Protein AF-K0S7L5-F1 (afdb_monomer_lite)

Secondary structure (DSSP, 8-state):
-HHHHHHTTEE-S---GGGEEEEEGGG-TTSPP-TT------EEEEE--GGG-EEHHHHHT-HHHHHHHHHTT-----SSSS---S-HHHHHHHHHHHHHHHHHHHHHHHHHHHHHHS---SSTTSPPPP-SHHHHHIIIIIISTT-HHHHHHHHHT-GGGHHHHHHHTHHHHHHHHHHHHHHTHHHHHHHHHHHT-------TTGGGGSHHHH---

InterPro domains:
  IPR000719 Protein kinase domain [PS50011] (1-213)

pLDDT: mean 87.13, std 12.97, range [43.38, 97.69]

Sequence (217 aa):
AVASAHEAGIVHRSLGRNSFILSSVGQDKREATSPYAVVIPRLRVILSDWGFSATLQEAVQEKELGVRSKLFGIPAVDSYENQRSNDDRIDVAAGQFAMAEDLNALGFVYLGLLFATLANPATLSAPMPPTDDDSWQRLFSDIFNKDMGAFRDYCTNEDVWDEVVDLLDREEGAGWNLLGELLLARERLGEAFTEDEEMQFGSAKDLLEHPFFKVKI

Structure (mmCIF, N/CA/C/O backbone):
data_AF-K0S7L5-F1
#
_entry.id   AF-K0S7L5-F1
#
loop_
_atom_site.group_PDB
_atom_site.id
_atom_site.type_symbol
_atom_site.label_atom_id
_atom_site.label_alt_id
_atom_site.label_comp_id
_atom_site.label_asym_id
_atom_site.label_entity_id
_atom_site.label_seq_id
_atom_site.pdbx_PDB_ins_code
_atom_site.Cartn_x
_atom_site.Cartn_y
_atom_site.Cartn_z
_atom_site.occupancy
_atom_site.B_iso_or_equiv
_atom_site.auth_seq_id
_atom_site.auth_comp_id
_atom_site.auth_asym_id
_atom_site.auth_atom_id
_atom_site.pdbx_PDB_model_num
ATOM 1 N N . ALA A 1 1 ? 6.272 -6.210 9.115 1.00 91.56 1 ALA A N 1
ATOM 2 C CA . ALA A 1 1 ? 6.341 -5.034 10.011 1.00 91.56 1 ALA A CA 1
ATOM 3 C C . ALA A 1 1 ? 4.960 -4.419 10.193 1.00 91.56 1 ALA A C 1
ATOM 5 O O . ALA A 1 1 ? 4.462 -4.490 11.304 1.00 91.56 1 ALA A O 1
ATOM 6 N N . VAL A 1 2 ? 4.320 -3.923 9.122 1.00 96.12 2 VAL A N 1
ATOM 7 C CA . VAL A 1 2 ? 2.925 -3.430 9.163 1.00 96.12 2 VAL A CA 1
ATOM 8 C C . VAL A 1 2 ? 1.974 -4.481 9.749 1.00 96.12 2 VAL A C 1
ATOM 10 O O . VAL A 1 2 ? 1.302 -4.194 10.728 1.00 96.12 2 VAL A O 1
ATOM 13 N N . ALA A 1 3 ? 2.038 -5.732 9.269 1.00 95.75 3 ALA A N 1
ATOM 14 C CA . ALA A 1 3 ? 1.262 -6.848 9.826 1.00 95.75 3 ALA A CA 1
ATOM 15 C C . ALA A 1 3 ? 1.397 -6.994 11.349 1.00 95.75 3 ALA A C 1
ATOM 17 O O . ALA A 1 3 ? 0.402 -7.033 12.056 1.00 95.75 3 ALA A O 1
ATOM 18 N N . SER A 1 4 ? 2.628 -6.995 11.864 1.00 96.31 4 SER A N 1
ATOM 19 C CA . SER A 1 4 ? 2.881 -7.116 13.303 1.00 96.31 4 SER A CA 1
ATOM 20 C C . SER A 1 4 ? 2.351 -5.924 14.106 1.00 96.31 4 SER A C 1
ATOM 22 O O . SER A 1 4 ? 1.970 -6.097 15.258 1.00 96.31 4 SER A O 1
ATOM 24 N N . ALA A 1 5 ? 2.335 -4.720 13.526 1.00 96.75 5 ALA A N 1
ATOM 25 C CA . ALA A 1 5 ? 1.747 -3.548 14.168 1.00 96.75 5 ALA A CA 1
ATOM 26 C C . ALA A 1 5 ? 0.218 -3.649 14.205 1.00 96.75 5 ALA A C 1
ATOM 28 O O . ALA A 1 5 ? -0.371 -3.490 15.272 1.00 96.75 5 ALA A O 1
ATOM 29 N N . HIS A 1 6 ? -0.407 -4.016 13.082 1.00 96.62 6 HIS A N 1
ATOM 30 C CA . HIS A 1 6 ? -1.853 -4.238 12.997 1.00 96.62 6 HIS A CA 1
ATOM 31 C C . HIS A 1 6 ? -2.318 -5.335 13.965 1.00 96.62 6 HIS A C 1
ATOM 33 O O . HIS A 1 6 ? -3.281 -5.126 14.697 1.00 96.62 6 HIS A O 1
ATOM 39 N N . GLU A 1 7 ? -1.592 -6.457 14.060 1.00 95.38 7 GLU A N 1
ATOM 40 C CA . GLU A 1 7 ? -1.848 -7.528 15.042 1.00 95.38 7 GLU A CA 1
ATOM 41 C C . GLU A 1 7 ? -1.728 -7.051 16.496 1.00 95.38 7 GLU A C 1
ATOM 43 O O . GLU A 1 7 ? -2.451 -7.528 17.370 1.00 95.38 7 GLU A O 1
ATOM 48 N N . ALA A 1 8 ? -0.829 -6.103 16.766 1.00 96.19 8 ALA A N 1
ATOM 49 C CA . ALA A 1 8 ? -0.680 -5.477 18.077 1.00 96.19 8 ALA A CA 1
ATOM 50 C C . ALA A 1 8 ? -1.734 -4.386 18.351 1.00 96.19 8 ALA A C 1
ATOM 52 O O . ALA A 1 8 ? -1.686 -3.744 19.400 1.00 96.19 8 ALA A O 1
ATOM 53 N N . GLY A 1 9 ? -2.674 -4.158 17.427 1.00 95.88 9 GLY A N 1
ATOM 54 C CA . GLY A 1 9 ? -3.695 -3.121 17.544 1.00 95.88 9 GLY A CA 1
ATOM 55 C C . GLY A 1 9 ? -3.152 -1.707 17.339 1.00 95.88 9 GLY A C 1
ATOM 56 O O . GLY A 1 9 ? -3.687 -0.766 17.926 1.00 95.88 9 GLY A O 1
ATOM 57 N N . ILE A 1 10 ? -2.091 -1.554 16.543 1.00 97.25 10 ILE A N 1
ATOM 58 C CA . ILE A 1 10 ? -1.430 -0.279 16.243 1.00 97.25 10 ILE A CA 1
ATOM 59 C C . ILE A 1 10 ? -1.498 -0.016 14.739 1.00 97.25 10 ILE A C 1
ATOM 61 O O . ILE A 1 10 ? -1.144 -0.877 13.938 1.00 97.25 10 ILE A O 1
ATOM 65 N N . VAL A 1 11 ? -1.887 1.200 14.366 1.00 97.19 11 VAL A N 1
ATOM 66 C CA . VAL A 1 11 ? -1.846 1.710 12.988 1.00 97.19 11 VAL A CA 1
ATOM 67 C C . VAL A 1 11 ? -0.774 2.786 12.863 1.00 97.19 11 VAL A C 1
ATOM 69 O O . VAL A 1 11 ? -0.554 3.567 13.791 1.00 97.19 11 VAL A O 1
ATOM 72 N N . HIS A 1 12 ? -0.077 2.820 11.731 1.00 97.56 12 HIS A N 1
ATOM 73 C CA . HIS A 1 12 ? 1.045 3.726 11.505 1.00 97.56 12 HIS A CA 1
ATOM 74 C C . HIS A 1 12 ? 0.589 5.129 11.090 1.00 97.56 12 HIS A C 1
ATOM 76 O O . HIS A 1 12 ? 1.174 6.110 11.546 1.00 97.56 12 HIS A O 1
ATOM 82 N N . ARG A 1 13 ? -0.435 5.229 10.233 1.00 95.31 13 ARG A N 1
ATOM 83 C CA . ARG A 1 13 ? -1.148 6.453 9.812 1.00 95.31 13 ARG A CA 1
ATOM 84 C C . ARG A 1 13 ? -0.344 7.501 9.042 1.00 95.31 13 ARG A C 1
ATOM 86 O O . ARG A 1 13 ? -0.843 8.586 8.757 1.00 95.31 13 ARG A O 1
ATOM 93 N N . SER A 1 14 ? 0.900 7.196 8.704 1.00 95.06 14 SER A N 1
ATOM 94 C CA . SER A 1 14 ? 1.796 8.113 7.993 1.00 95.06 14 SER A CA 1
ATOM 95 C C . SER A 1 14 ? 2.842 7.355 7.181 1.00 95.06 14 SER A C 1
ATOM 97 O O . SER A 1 14 ? 3.994 7.780 7.099 1.00 95.06 14 SER A O 1
ATOM 99 N N . LEU A 1 15 ? 2.462 6.191 6.648 1.00 95.25 15 LEU A N 1
ATOM 100 C CA . LEU A 1 15 ? 3.340 5.406 5.791 1.00 95.25 15 LEU A CA 1
ATOM 101 C C . LEU A 1 15 ? 3.650 6.194 4.521 1.00 95.25 15 LEU A C 1
ATOM 103 O O . LEU A 1 15 ? 2.753 6.625 3.804 1.00 95.25 15 LEU A O 1
ATOM 107 N N . GLY A 1 16 ? 4.936 6.347 4.240 1.00 93.00 16 GLY A N 1
ATOM 108 C CA . GLY A 1 16 ? 5.438 6.906 2.996 1.00 93.00 16 GLY A CA 1
ATOM 109 C C . GLY A 1 16 ? 6.785 6.290 2.641 1.00 93.00 16 GLY A C 1
ATOM 110 O O . GLY A 1 16 ? 7.338 5.478 3.386 1.00 93.00 16 GLY A O 1
ATOM 111 N N . ARG A 1 17 ? 7.356 6.692 1.502 1.00 89.38 17 ARG A N 1
ATOM 112 C CA . ARG A 1 17 ? 8.642 6.145 1.025 1.00 89.38 17 ARG A CA 1
ATOM 113 C C . ARG A 1 17 ? 9.787 6.339 2.028 1.00 89.38 17 ARG A C 1
ATOM 115 O O . ARG A 1 17 ? 10.671 5.493 2.119 1.00 89.38 17 ARG A O 1
ATOM 122 N N . ASN A 1 18 ? 9.735 7.411 2.818 1.00 89.56 18 ASN A N 1
ATOM 123 C CA . ASN A 1 18 ? 10.743 7.728 3.835 1.00 89.56 18 ASN A CA 1
ATOM 124 C C . ASN A 1 18 ? 10.582 6.928 5.139 1.00 89.56 18 ASN A C 1
ATOM 126 O O . ASN A 1 18 ? 11.522 6.880 5.927 1.00 89.56 18 ASN A O 1
ATOM 130 N N . SER A 1 19 ? 9.449 6.243 5.333 1.00 92.81 19 SER A N 1
ATOM 131 C CA . SER A 1 19 ? 9.184 5.418 6.519 1.00 92.81 19 SER A CA 1
ATOM 132 C C . SER A 1 19 ? 9.950 4.090 6.513 1.00 92.81 19 SER A C 1
ATOM 134 O O . SER A 1 19 ? 9.831 3.300 7.446 1.00 92.81 19 SER A O 1
ATOM 136 N N . PHE A 1 20 ? 10.728 3.805 5.464 1.00 91.62 20 PHE A N 1
ATOM 137 C CA . PHE A 1 20 ? 11.483 2.565 5.315 1.00 91.62 20 PHE A CA 1
ATOM 138 C C . PHE A 1 20 ? 12.983 2.846 5.347 1.00 91.62 20 PHE A C 1
ATOM 140 O O . PHE A 1 20 ? 13.572 3.365 4.402 1.00 91.62 20 PHE A O 1
ATOM 147 N N . ILE A 1 21 ? 13.625 2.441 6.439 1.00 89.50 21 ILE A N 1
ATOM 148 C CA . ILE A 1 21 ? 15.071 2.547 6.608 1.00 89.50 21 ILE A CA 1
ATOM 149 C C . ILE A 1 21 ? 15.726 1.269 6.097 1.00 89.50 21 ILE A C 1
ATOM 151 O O . ILE A 1 21 ? 15.442 0.164 6.568 1.00 89.50 21 ILE A O 1
ATOM 155 N N . LEU A 1 22 ? 16.666 1.435 5.174 1.00 87.06 22 LEU A N 1
ATOM 156 C CA . LEU A 1 22 ? 17.554 0.371 4.732 1.00 87.06 22 LEU A CA 1
ATOM 157 C C . LEU A 1 22 ? 18.770 0.313 5.658 1.00 87.06 22 LEU A C 1
ATOM 159 O O . LEU A 1 22 ? 19.567 1.246 5.725 1.00 87.06 22 LEU A O 1
ATOM 163 N N . SER A 1 23 ? 18.917 -0.796 6.373 1.00 82.56 23 SER A N 1
ATOM 164 C CA . SER A 1 23 ? 20.076 -1.079 7.213 1.00 82.56 23 SER A CA 1
ATOM 165 C C . SER A 1 23 ? 20.811 -2.288 6.665 1.00 82.56 23 SER A C 1
ATOM 167 O O . SER A 1 23 ? 20.188 -3.273 6.278 1.00 82.56 23 SER A O 1
ATOM 169 N N . SER A 1 24 ? 22.140 -2.231 6.632 1.00 77.88 24 SER A N 1
ATOM 170 C CA . SER A 1 24 ? 22.959 -3.394 6.312 1.00 77.88 24 SER A CA 1
ATOM 171 C C . SER A 1 24 ? 23.777 -3.838 7.509 1.00 77.88 24 SER A C 1
ATOM 173 O O . SER A 1 24 ? 24.383 -3.018 8.192 1.00 77.88 24 SER A O 1
ATOM 175 N N . VAL A 1 25 ? 23.892 -5.149 7.706 1.00 67.31 25 VAL A N 1
ATOM 176 C CA . VAL A 1 25 ? 24.834 -5.739 8.671 1.00 67.31 25 VAL A CA 1
ATOM 177 C C . VAL A 1 25 ? 26.278 -5.269 8.405 1.00 67.31 25 VAL A C 1
ATOM 179 O O . VAL A 1 25 ? 27.071 -5.109 9.325 1.00 67.31 25 VAL A O 1
ATOM 182 N N . GLY A 1 26 ? 26.619 -4.946 7.150 1.00 65.19 26 GLY A N 1
ATOM 183 C CA . GLY A 1 26 ? 27.914 -4.347 6.802 1.00 65.19 26 GLY A CA 1
ATOM 184 C C . GLY A 1 26 ? 28.117 -2.901 7.283 1.00 65.19 26 GLY A C 1
ATOM 185 O O . GLY A 1 26 ? 29.238 -2.406 7.213 1.00 65.19 26 GLY A O 1
ATOM 186 N N . GLN A 1 27 ? 27.065 -2.222 7.751 1.00 67.12 27 GLN A N 1
ATOM 187 C CA . GLN A 1 27 ? 27.131 -0.879 8.340 1.00 67.12 27 GLN A CA 1
ATOM 188 C C . GLN A 1 27 ? 27.301 -0.912 9.869 1.00 67.12 27 GLN A C 1
ATOM 190 O O . GLN A 1 27 ? 27.627 0.125 10.455 1.00 67.12 27 GLN A O 1
ATOM 195 N N . ASP A 1 28 ? 27.122 -2.065 10.530 1.00 68.00 28 ASP A N 1
ATOM 196 C CA . ASP A 1 28 ? 27.454 -2.200 11.950 1.00 68.00 28 ASP A CA 1
ATOM 197 C C . ASP A 1 28 ? 28.978 -2.279 12.107 1.00 68.00 28 ASP A C 1
ATOM 199 O O . ASP A 1 28 ? 29.613 -3.284 11.793 1.00 68.00 28 ASP A O 1
ATOM 203 N N . LYS A 1 29 ? 29.580 -1.204 12.627 1.00 66.12 29 LYS A N 1
ATOM 204 C CA . LYS A 1 29 ? 31.032 -1.104 12.858 1.00 66.12 29 LYS A CA 1
ATOM 205 C C . LYS A 1 29 ? 31.560 -2.116 13.883 1.00 66.12 29 LYS A C 1
ATOM 207 O O . LYS A 1 29 ? 32.773 -2.224 14.045 1.00 66.12 29 LYS A O 1
ATOM 212 N N . ARG A 1 30 ? 30.674 -2.806 14.610 1.00 66.88 30 ARG A N 1
ATOM 213 C CA . ARG A 1 30 ? 31.023 -3.867 15.565 1.00 66.88 30 ARG A CA 1
ATOM 214 C C . ARG A 1 30 ? 31.111 -5.237 14.901 1.00 66.88 30 ARG A C 1
ATOM 216 O O . ARG A 1 30 ? 31.654 -6.156 15.508 1.00 66.88 30 ARG A O 1
ATOM 223 N N . GLU A 1 31 ? 30.597 -5.385 13.685 1.00 65.25 31 GLU A N 1
ATOM 224 C CA . GLU A 1 31 ? 30.686 -6.633 12.944 1.00 65.25 31 GLU A CA 1
ATOM 225 C C . GLU A 1 31 ? 31.930 -6.679 12.058 1.00 65.25 31 GLU A C 1
ATOM 227 O O . GLU A 1 31 ? 32.243 -5.746 11.317 1.00 65.25 31 GLU A O 1
ATOM 232 N N . ALA A 1 32 ? 32.641 -7.808 12.104 1.00 61.53 32 ALA A N 1
ATOM 233 C CA . ALA A 1 32 ? 33.760 -8.051 11.209 1.00 61.53 32 ALA A CA 1
ATOM 234 C C . ALA A 1 32 ? 33.247 -8.153 9.764 1.00 61.53 32 ALA A C 1
ATOM 236 O O . ALA A 1 32 ? 32.480 -9.050 9.406 1.00 61.53 32 ALA A O 1
ATOM 237 N N . THR A 1 33 ? 33.676 -7.231 8.909 1.00 62.44 33 THR A N 1
ATOM 238 C CA . THR A 1 33 ? 33.421 -7.284 7.470 1.00 62.44 33 THR A CA 1
ATOM 239 C C . THR A 1 33 ? 34.622 -7.936 6.780 1.00 62.44 33 THR A C 1
ATOM 241 O O . THR A 1 33 ? 35.762 -7.521 6.961 1.00 62.44 33 THR A O 1
ATOM 244 N N . SER A 1 34 ? 34.384 -9.013 6.024 1.00 64.12 34 SER A N 1
ATOM 245 C CA . SER A 1 34 ? 35.420 -9.742 5.282 1.00 64.12 34 SER A CA 1
ATOM 246 C C . SER A 1 34 ? 34.997 -9.896 3.820 1.00 64.12 34 SER A C 1
ATOM 248 O O . SER A 1 34 ? 33.839 -10.237 3.579 1.00 64.12 34 SER A O 1
ATOM 250 N N . PRO A 1 35 ? 35.905 -9.714 2.842 1.00 59.12 35 PRO A N 1
ATOM 251 C CA . PRO A 1 35 ? 35.631 -10.015 1.434 1.00 59.12 35 PRO A CA 1
ATOM 252 C C . PRO A 1 35 ? 35.383 -11.513 1.172 1.00 59.12 35 PRO A C 1
ATOM 254 O O . PRO A 1 35 ? 34.911 -11.871 0.101 1.00 59.12 35 PRO A O 1
ATOM 257 N N . TYR A 1 36 ? 35.661 -12.382 2.153 1.00 60.41 36 TYR A N 1
ATOM 258 C CA . TYR A 1 36 ? 35.360 -13.818 2.120 1.00 60.41 36 TYR A CA 1
ATOM 259 C C . TYR A 1 36 ? 34.078 -14.188 2.887 1.00 60.41 36 TYR A C 1
ATOM 261 O O . TYR A 1 36 ? 33.796 -15.369 3.081 1.00 60.41 36 TYR A O 1
ATOM 269 N N . ALA A 1 37 ? 33.324 -13.204 3.391 1.00 57.56 37 ALA A N 1
ATOM 270 C CA . ALA A 1 37 ? 32.079 -13.466 4.103 1.00 57.56 37 ALA A CA 1
ATOM 271 C C . ALA A 1 37 ? 31.009 -13.994 3.130 1.00 57.56 37 ALA A C 1
ATOM 273 O O . ALA A 1 37 ? 30.582 -13.293 2.220 1.00 57.56 37 ALA A O 1
ATOM 274 N N . VAL A 1 38 ? 30.561 -15.229 3.356 1.00 59.75 38 VAL A N 1
ATOM 275 C CA . VAL A 1 38 ? 29.593 -15.972 2.524 1.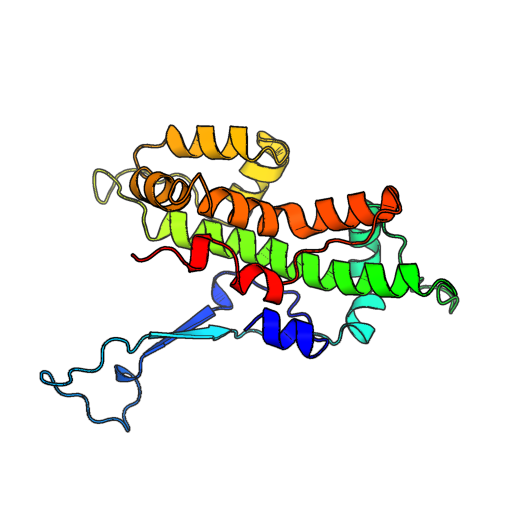00 59.75 38 VAL A CA 1
ATOM 276 C C . VAL A 1 38 ? 28.136 -15.827 2.992 1.00 59.75 38 VAL A C 1
ATOM 278 O O . VAL A 1 38 ? 27.307 -16.681 2.694 1.00 59.75 38 VAL A O 1
ATOM 281 N N . VAL A 1 39 ? 27.795 -14.782 3.757 1.00 56.12 39 VAL A N 1
ATOM 282 C CA . VAL A 1 39 ? 26.414 -14.577 4.239 1.00 56.12 39 VAL A CA 1
ATOM 283 C C . VAL A 1 39 ? 25.654 -13.655 3.281 1.00 56.12 39 VAL A C 1
ATOM 285 O O . VAL A 1 39 ? 26.022 -12.498 3.079 1.00 56.12 39 VAL A O 1
ATOM 288 N N . ILE A 1 40 ? 24.603 -14.223 2.690 1.00 56.59 40 ILE A N 1
ATOM 289 C CA . ILE A 1 40 ? 23.899 -13.811 1.467 1.00 56.59 40 ILE A CA 1
ATOM 290 C C . ILE A 1 40 ? 22.402 -13.634 1.824 1.00 56.59 40 ILE A C 1
ATOM 292 O O . ILE A 1 40 ? 21.590 -14.421 1.341 1.00 56.59 40 ILE A O 1
ATOM 296 N N . PRO A 1 41 ? 22.006 -12.766 2.789 1.00 60.09 41 PRO A N 1
ATOM 297 C CA . PRO A 1 41 ? 21.896 -11.318 2.534 1.00 60.09 41 PRO A CA 1
ATOM 298 C C . PRO A 1 41 ? 22.087 -10.410 3.778 1.00 60.09 41 PRO A C 1
ATOM 300 O O . PRO A 1 41 ? 21.810 -10.787 4.914 1.00 60.09 41 PRO A O 1
ATOM 303 N N . ARG A 1 42 ? 22.523 -9.156 3.580 1.00 68.25 42 ARG A N 1
ATOM 304 C CA . ARG A 1 42 ? 22.761 -8.197 4.684 1.00 68.25 42 ARG A CA 1
ATOM 305 C C . ARG A 1 42 ? 21.718 -7.090 4.812 1.00 68.25 42 ARG A C 1
ATOM 307 O O . ARG A 1 42 ? 21.815 -6.333 5.768 1.00 68.25 42 ARG A O 1
ATOM 314 N N . LEU A 1 43 ? 20.770 -6.974 3.879 1.00 77.38 43 LEU A N 1
ATOM 315 C CA . LEU A 1 43 ? 19.814 -5.867 3.843 1.00 77.38 43 LEU A CA 1
ATOM 316 C C . LEU A 1 43 ? 18.607 -6.149 4.744 1.00 77.38 43 LEU A C 1
ATOM 318 O O . LEU A 1 43 ? 17.875 -7.115 4.543 1.00 77.38 43 LEU A O 1
ATOM 322 N N . ARG A 1 44 ? 18.388 -5.272 5.718 1.00 84.06 44 ARG A N 1
ATOM 323 C CA . ARG A 1 44 ? 17.211 -5.224 6.575 1.00 84.06 44 ARG A CA 1
ATOM 324 C C . ARG A 1 44 ? 16.421 -3.967 6.243 1.00 84.06 44 ARG A C 1
ATOM 326 O O . ARG A 1 44 ? 16.960 -2.866 6.309 1.00 84.06 44 ARG A O 1
ATOM 333 N N . VAL A 1 45 ? 15.138 -4.141 5.954 1.00 88.19 45 VAL A N 1
ATOM 334 C CA . VAL A 1 45 ? 14.181 -3.035 5.868 1.00 88.19 45 VAL A CA 1
ATOM 335 C C . VAL A 1 45 ? 13.547 -2.849 7.245 1.00 88.19 45 VAL A C 1
ATOM 337 O O . VAL A 1 45 ? 13.036 -3.805 7.834 1.00 88.19 45 VAL A O 1
ATOM 340 N N . ILE A 1 46 ? 13.626 -1.640 7.790 1.00 91.25 46 ILE A N 1
ATOM 341 C CA . ILE A 1 46 ? 13.085 -1.277 9.102 1.00 91.25 46 ILE A CA 1
ATOM 342 C C . ILE A 1 46 ? 11.997 -0.230 8.894 1.00 91.25 46 ILE A C 1
ATOM 344 O O . ILE A 1 46 ? 12.241 0.786 8.255 1.00 91.25 46 ILE A O 1
ATOM 348 N N . LEU A 1 47 ? 10.817 -0.477 9.459 1.00 94.56 47 LEU A N 1
ATOM 349 C CA . LEU A 1 47 ? 9.720 0.485 9.471 1.00 94.56 47 LEU A CA 1
ATOM 350 C C . LEU A 1 47 ? 9.952 1.529 10.581 1.00 94.56 47 LEU A C 1
ATOM 352 O O . LEU A 1 47 ? 10.060 1.158 11.755 1.00 94.56 47 LEU A O 1
ATOM 356 N N . SER A 1 48 ? 10.074 2.801 10.206 1.00 94.31 48 SER A N 1
ATOM 357 C CA . SER A 1 48 ? 10.340 3.952 11.080 1.00 94.31 48 SER A CA 1
ATOM 358 C C . SER A 1 48 ? 9.124 4.875 11.197 1.00 94.31 48 SER A C 1
ATOM 360 O O . SER A 1 48 ? 8.018 4.436 10.955 1.00 94.31 48 SER A O 1
ATOM 362 N N . ASP A 1 49 ? 9.318 6.125 11.626 1.00 92.81 49 ASP A N 1
ATOM 363 C CA . ASP A 1 49 ? 8.320 7.207 11.565 1.00 92.81 49 ASP A CA 1
ATOM 364 C C . ASP A 1 49 ? 6.998 6.975 12.315 1.00 92.81 49 ASP A C 1
ATOM 366 O O . ASP A 1 49 ? 5.958 7.531 11.977 1.00 92.81 49 ASP A O 1
ATOM 370 N N . TRP A 1 50 ? 7.064 6.267 13.442 1.00 95.25 50 TRP A N 1
ATOM 371 C CA . TRP A 1 50 ? 5.939 6.012 14.353 1.00 95.25 50 TRP A CA 1
ATOM 372 C C . TRP A 1 50 ? 5.376 7.257 15.071 1.00 95.25 50 TRP A C 1
ATOM 374 O O . TRP A 1 50 ? 4.535 7.125 15.958 1.00 95.25 50 TRP A O 1
ATOM 384 N N . GLY A 1 51 ? 5.815 8.471 14.721 1.00 94.62 51 GLY A N 1
ATOM 385 C CA . GLY A 1 51 ? 5.414 9.718 15.387 1.00 94.62 51 GLY A CA 1
ATOM 386 C C . GLY A 1 51 ? 3.927 10.070 15.249 1.00 94.62 51 GLY A C 1
ATOM 387 O O . GLY A 1 51 ? 3.409 10.801 16.087 1.00 94.62 51 GLY A O 1
ATOM 388 N N . PHE A 1 52 ? 3.250 9.529 14.231 1.00 94.00 52 PHE A N 1
ATOM 389 C CA . PHE A 1 52 ? 1.804 9.676 14.009 1.00 94.00 52 PHE A CA 1
ATOM 390 C C . PHE A 1 52 ? 1.023 8.375 14.227 1.00 94.00 52 PHE A C 1
ATOM 392 O O . PHE A 1 52 ? -0.177 8.317 13.961 1.00 94.00 52 PHE A O 1
ATOM 399 N N . SER A 1 53 ? 1.696 7.331 14.714 1.00 97.12 53 SER A N 1
ATOM 400 C CA . SER A 1 53 ? 1.035 6.067 15.013 1.00 97.12 53 SER A CA 1
ATOM 401 C C . SER A 1 53 ? 0.105 6.194 16.213 1.00 97.12 53 SER A C 1
ATOM 403 O O . SER A 1 53 ? 0.282 7.056 17.074 1.00 97.12 53 SER A O 1
ATOM 405 N N . ALA A 1 54 ? -0.894 5.324 16.264 1.00 97.00 54 ALA A N 1
ATOM 406 C CA . ALA A 1 54 ? -1.843 5.273 17.363 1.00 97.00 54 ALA A CA 1
ATOM 407 C C . ALA A 1 54 ? -2.351 3.849 17.555 1.00 97.00 54 ALA A C 1
ATOM 409 O O . ALA A 1 54 ? -2.307 3.023 16.636 1.00 97.00 54 ALA A O 1
ATOM 410 N N . THR A 1 55 ? -2.874 3.566 18.743 1.00 96.94 55 THR A N 1
ATOM 411 C CA . THR A 1 55 ? -3.700 2.372 18.924 1.00 96.94 55 THR A CA 1
ATOM 412 C C . THR A 1 55 ? -4.972 2.488 18.081 1.00 96.94 55 THR A C 1
ATOM 414 O O . THR A 1 55 ? -5.440 3.592 17.795 1.00 96.94 55 THR A O 1
ATOM 417 N N . LEU A 1 56 ? -5.582 1.361 17.710 1.00 92.62 56 LEU A N 1
ATOM 418 C CA . LEU A 1 56 ? -6.871 1.363 17.003 1.00 92.62 56 LEU A CA 1
ATOM 419 C C . LEU A 1 56 ? -7.937 2.142 17.776 1.00 92.62 56 LEU A C 1
ATOM 421 O O . LEU A 1 56 ? -8.700 2.902 17.192 1.00 92.62 56 LEU A O 1
ATOM 425 N N . GLN A 1 57 ? -7.954 1.991 19.102 1.00 89.81 57 GLN A N 1
ATOM 426 C CA . GLN A 1 57 ? -8.902 2.685 19.966 1.00 89.81 57 GLN A CA 1
ATOM 427 C C . GLN A 1 57 ? -8.750 4.209 19.891 1.00 89.81 57 GLN A C 1
ATOM 429 O O . GLN A 1 57 ? -9.756 4.917 19.915 1.00 89.81 57 GLN A O 1
ATOM 434 N N . GLU A 1 58 ? -7.518 4.713 19.840 1.00 91.94 58 GLU A N 1
ATOM 435 C CA . GLU A 1 58 ? -7.240 6.143 19.677 1.00 91.94 58 GLU A CA 1
ATOM 436 C C . GLU A 1 58 ? -7.575 6.605 18.258 1.00 91.94 58 GLU A C 1
ATOM 438 O O . GLU A 1 58 ? -8.257 7.612 18.106 1.00 91.94 58 GLU A O 1
ATOM 443 N N . ALA A 1 59 ? -7.172 5.848 17.233 1.00 91.69 59 ALA A N 1
ATOM 444 C CA . ALA A 1 59 ? -7.428 6.184 15.833 1.00 91.69 59 ALA A CA 1
ATOM 445 C C . ALA A 1 59 ? -8.931 6.314 15.529 1.00 91.69 59 ALA A C 1
ATOM 447 O O . ALA A 1 59 ? -9.346 7.278 14.894 1.00 91.69 59 ALA A O 1
ATOM 448 N N . VAL A 1 60 ? -9.759 5.393 16.033 1.00 89.31 60 VAL A N 1
ATOM 449 C CA . VAL A 1 60 ? -11.225 5.404 15.845 1.00 89.31 60 VAL A CA 1
ATOM 450 C C . VAL A 1 60 ? -11.893 6.637 16.463 1.00 89.31 60 VAL A C 1
ATOM 452 O O . VAL A 1 60 ? -12.939 7.075 15.992 1.00 89.31 60 VAL A O 1
ATOM 455 N N . GLN A 1 61 ? -11.287 7.230 17.493 1.00 87.00 61 GLN A N 1
ATOM 456 C CA . GLN A 1 61 ? -11.805 8.443 18.135 1.00 87.00 61 GLN A CA 1
ATOM 457 C C . GLN A 1 61 ? -11.435 9.721 17.378 1.00 87.00 61 GLN A C 1
ATOM 459 O O . GLN A 1 61 ? -11.918 10.804 17.720 1.00 87.00 61 GLN A O 1
ATOM 464 N N . GLU A 1 62 ? -10.578 9.628 16.364 1.00 88.38 62 GLU A N 1
ATOM 465 C CA . GLU A 1 62 ? -10.164 10.794 15.609 1.00 88.38 62 GLU A CA 1
ATOM 466 C C . GLU A 1 62 ? -11.226 11.243 14.622 1.00 88.38 62 GLU A C 1
ATOM 468 O O . GLU A 1 62 ? -11.719 10.496 13.770 1.00 88.38 62 GLU A O 1
ATOM 473 N N . LYS A 1 63 ? -11.503 12.541 14.680 1.00 87.81 63 LYS A N 1
ATOM 474 C CA . LYS A 1 63 ? -12.455 13.193 13.793 1.00 87.81 63 LYS A CA 1
ATOM 475 C C . LYS A 1 63 ? -12.063 13.011 12.328 1.00 87.81 63 LYS A C 1
ATOM 477 O O . LYS A 1 63 ? -12.923 12.779 11.483 1.00 87.81 63 LYS A O 1
ATOM 482 N N . GLU A 1 64 ? -10.780 13.146 12.020 1.00 90.38 64 GLU A N 1
ATOM 483 C CA . GLU A 1 64 ? -10.247 13.075 10.665 1.00 90.38 64 GLU A CA 1
ATOM 484 C C . GLU A 1 64 ? -10.441 11.681 10.061 1.00 90.38 64 GLU A C 1
ATOM 486 O O . GLU A 1 64 ? -10.841 11.588 8.898 1.00 90.38 64 GLU A O 1
ATOM 491 N N . LEU A 1 65 ? -10.224 10.615 10.844 1.00 91.12 65 LEU A N 1
ATOM 492 C CA . LEU A 1 65 ? -10.509 9.243 10.417 1.00 91.12 65 LEU A CA 1
ATOM 493 C C . LEU A 1 65 ? -12.004 9.078 10.131 1.00 91.12 65 LEU A C 1
ATOM 495 O O . LEU A 1 65 ? -12.366 8.618 9.052 1.00 91.12 65 LEU A O 1
ATOM 499 N N . GLY A 1 66 ? -12.868 9.531 11.045 1.00 89.56 66 GLY A N 1
ATOM 500 C CA . GLY A 1 66 ? -14.320 9.438 10.878 1.00 89.56 66 GLY A CA 1
ATOM 501 C C . GLY A 1 66 ? -14.859 10.219 9.672 1.00 89.56 66 GLY A C 1
ATOM 502 O O . GLY A 1 66 ? -15.819 9.799 9.029 1.00 89.56 66 GLY A O 1
ATOM 503 N N . VAL A 1 67 ? -14.252 11.359 9.322 1.00 90.81 67 VAL A N 1
ATOM 504 C CA . VAL A 1 67 ? -14.599 12.092 8.091 1.00 90.81 67 VAL A CA 1
ATOM 505 C C . VAL A 1 67 ? -14.219 11.283 6.855 1.00 90.81 67 VAL A C 1
ATOM 507 O O . VAL A 1 67 ? -15.014 11.217 5.920 1.00 90.81 67 VAL A O 1
ATOM 510 N N . ARG A 1 68 ? -13.034 10.660 6.843 1.00 93.25 68 ARG A N 1
ATOM 511 C CA . ARG A 1 68 ? -12.584 9.846 5.708 1.00 93.25 68 ARG A CA 1
ATOM 512 C C . ARG A 1 68 ? -13.397 8.564 5.576 1.00 93.25 68 ARG A C 1
ATOM 514 O O . ARG A 1 68 ? -13.874 8.302 4.482 1.00 93.25 68 ARG A O 1
ATOM 521 N N . SER A 1 69 ? -13.637 7.825 6.659 1.00 92.81 69 SER A N 1
ATOM 522 C CA . SER A 1 69 ? -14.403 6.568 6.638 1.00 92.81 69 SER A CA 1
ATOM 523 C C . SER A 1 69 ? -15.822 6.765 6.094 1.00 92.81 69 SER A C 1
ATOM 525 O O . SER A 1 69 ? -16.306 5.953 5.307 1.00 92.81 69 SER A O 1
ATOM 527 N N . LYS A 1 70 ? -16.456 7.902 6.422 1.00 91.81 70 LYS A N 1
ATOM 528 C CA . LYS A 1 70 ? -17.778 8.288 5.902 1.00 91.81 70 LYS A CA 1
ATOM 529 C C . LYS A 1 70 ? -17.818 8.383 4.379 1.00 91.81 70 LYS A C 1
ATOM 531 O O . LYS A 1 70 ? -18.852 8.079 3.791 1.00 91.81 70 LYS A O 1
ATOM 536 N N . LEU A 1 71 ? -16.718 8.782 3.735 1.00 92.62 71 LEU A N 1
ATOM 537 C CA . LEU A 1 71 ? -16.631 8.837 2.269 1.00 92.62 71 LEU A CA 1
ATOM 538 C C . LEU A 1 71 ? -16.687 7.443 1.628 1.00 92.62 71 LEU A C 1
ATOM 540 O O . LEU A 1 71 ? -17.030 7.337 0.456 1.00 92.62 71 LEU A O 1
ATOM 544 N N . PHE A 1 72 ? -16.394 6.396 2.401 1.00 93.06 72 PHE A N 1
ATOM 545 C CA . PHE A 1 72 ? -16.449 4.990 1.997 1.00 93.06 72 PHE A CA 1
ATOM 546 C C . PHE A 1 72 ? -17.684 4.269 2.562 1.00 93.06 72 PHE A C 1
ATOM 548 O O . PHE A 1 72 ? -17.725 3.047 2.593 1.00 93.06 72 PHE A O 1
ATOM 555 N N . GLY A 1 73 ? -18.689 5.007 3.046 1.00 90.75 73 GLY A N 1
ATOM 556 C CA . GLY A 1 73 ? -19.933 4.422 3.556 1.00 90.75 73 GLY A CA 1
ATOM 557 C C . GLY A 1 73 ? -19.860 3.873 4.985 1.00 90.75 73 GLY A C 1
ATOM 558 O O . GLY A 1 73 ? -20.878 3.410 5.493 1.00 90.75 73 GLY A O 1
ATOM 559 N N . ILE A 1 74 ? -18.713 3.981 5.664 1.00 89.88 74 ILE A N 1
ATOM 560 C CA . ILE A 1 74 ? -18.544 3.560 7.062 1.00 89.88 74 ILE A CA 1
ATOM 561 C C . ILE A 1 74 ? -18.873 4.750 7.980 1.00 89.88 74 ILE A C 1
ATOM 563 O O . ILE A 1 74 ? -18.136 5.746 7.974 1.00 89.88 74 ILE A O 1
ATOM 567 N N . PRO A 1 75 ? -19.960 4.696 8.777 1.00 84.81 75 PRO A N 1
ATOM 568 C CA . PRO A 1 75 ? -20.331 5.787 9.671 1.00 84.81 75 PRO A CA 1
ATOM 569 C C . PRO A 1 75 ? -19.200 6.125 10.647 1.00 84.81 75 PRO A C 1
ATOM 571 O O . PRO A 1 75 ? -18.461 5.253 11.091 1.00 84.81 75 PRO A O 1
ATOM 574 N N . ALA A 1 76 ? -19.069 7.405 10.997 1.00 70.00 76 ALA A N 1
ATOM 575 C CA . ALA A 1 76 ? -18.106 7.798 12.022 1.00 70.00 76 ALA A CA 1
ATOM 576 C C . ALA A 1 76 ? -18.636 7.412 13.402 1.00 70.00 76 ALA A C 1
ATOM 578 O O . ALA A 1 76 ? -19.814 7.624 13.691 1.00 70.00 76 ALA A O 1
ATOM 57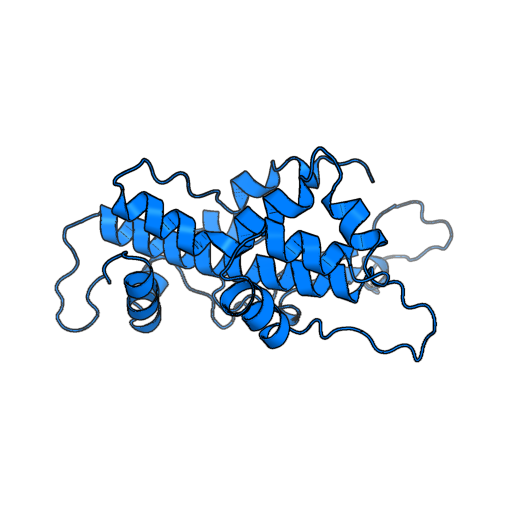9 N N . VAL A 1 77 ? -17.738 6.952 14.265 1.00 66.44 77 VAL A N 1
ATOM 580 C CA . VAL A 1 77 ? -17.977 6.863 15.704 1.00 66.44 77 VAL A CA 1
ATOM 581 C C . VAL A 1 77 ? -17.963 8.305 16.231 1.00 66.44 77 VAL A C 1
ATOM 583 O O . VAL A 1 77 ? -16.948 8.990 16.133 1.00 66.44 77 VAL A O 1
ATOM 586 N N . ASP A 1 78 ? -19.115 8.836 16.649 1.00 58.88 78 ASP A N 1
ATOM 587 C CA . ASP A 1 78 ? -19.309 10.277 16.869 1.00 58.88 78 ASP A CA 1
ATOM 588 C C . ASP A 1 78 ? -18.266 10.918 17.804 1.00 58.88 78 ASP A C 1
ATOM 590 O O . ASP A 1 78 ? -18.140 10.565 18.976 1.00 58.88 78 ASP A O 1
ATOM 594 N N . SER A 1 79 ? -17.578 11.954 17.307 1.00 51.31 79 SER A N 1
ATOM 595 C CA . SER A 1 79 ? -16.573 12.722 18.055 1.00 51.31 79 SER A CA 1
ATOM 596 C C . SER A 1 79 ? -17.070 14.098 18.539 1.00 51.31 79 SER A C 1
ATOM 598 O O . SER A 1 79 ? -16.246 14.977 18.793 1.00 51.31 79 SER A O 1
ATOM 600 N N . TYR A 1 80 ? -18.388 14.340 18.630 1.00 45.94 80 TYR A N 1
ATOM 601 C CA . TYR A 1 80 ? -18.912 15.640 19.098 1.00 45.94 80 TYR A CA 1
ATOM 602 C C . TYR A 1 80 ? -19.892 15.612 20.276 1.00 45.94 80 TYR A C 1
ATOM 604 O O . TYR A 1 80 ? -19.972 16.624 20.966 1.00 45.94 80 TYR A O 1
ATOM 612 N N . GLU A 1 81 ? -20.561 14.503 20.605 1.00 43.38 81 GLU A N 1
ATOM 613 C CA . GLU A 1 81 ? -21.526 14.495 21.721 1.00 43.38 81 GLU A CA 1
ATOM 614 C C . GLU A 1 81 ? -21.643 13.138 22.436 1.00 43.38 81 GLU A C 1
ATOM 616 O O . GLU A 1 81 ? -22.742 12.629 22.568 1.00 43.38 81 GLU A O 1
ATOM 621 N N . ASN A 1 82 ? -20.556 12.533 22.937 1.00 44.38 82 ASN A N 1
ATOM 622 C CA . ASN A 1 82 ? -20.621 11.405 23.901 1.00 44.38 82 ASN A CA 1
ATOM 623 C C . ASN A 1 82 ? -21.582 10.232 23.558 1.00 44.38 82 ASN A C 1
ATOM 625 O O . ASN A 1 82 ? -21.922 9.435 24.434 1.00 44.38 82 ASN A O 1
ATOM 629 N N . GLN A 1 83 ? -22.011 10.089 22.307 1.00 47.78 83 GLN A N 1
ATOM 630 C CA . GLN A 1 83 ? -22.825 8.988 21.824 1.00 47.78 83 GLN A CA 1
ATOM 631 C C . GLN A 1 83 ? -21.871 8.073 21.079 1.00 47.78 83 GLN A C 1
ATOM 633 O O . GLN A 1 83 ? -21.692 8.180 19.873 1.00 47.78 83 GLN A O 1
ATOM 638 N N . ARG A 1 84 ? -21.205 7.180 21.821 1.00 54.09 84 ARG A N 1
ATOM 639 C CA . ARG A 1 84 ? -20.639 5.996 21.176 1.00 54.09 84 ARG A CA 1
ATOM 640 C C . ARG A 1 84 ? -21.761 5.360 20.366 1.00 54.09 84 ARG A C 1
ATOM 642 O O . ARG A 1 84 ? -22.864 5.173 20.885 1.00 54.09 84 ARG A O 1
ATOM 649 N N . SER A 1 85 ? -21.464 5.036 19.115 1.00 55.19 85 SER A N 1
ATOM 650 C CA . SER A 1 85 ? -22.221 4.015 18.411 1.00 55.19 85 SER A CA 1
ATOM 651 C C . SER A 1 85 ? -22.348 2.817 19.362 1.00 55.19 85 SER A C 1
ATOM 653 O O . SER A 1 85 ? -21.342 2.276 19.805 1.00 55.19 85 SER A O 1
ATOM 655 N N . ASN A 1 86 ? -23.574 2.435 19.733 1.00 59.81 86 ASN A N 1
ATOM 656 C CA . ASN A 1 86 ? -23.811 1.170 20.444 1.00 59.81 86 ASN A CA 1
ATOM 657 C C . ASN A 1 86 ? -23.713 -0.033 19.487 1.00 59.81 86 ASN A C 1
ATOM 659 O O . ASN A 1 86 ? -24.052 -1.150 19.872 1.00 59.81 86 ASN A O 1
ATOM 663 N N . ASP A 1 87 ? -23.327 0.207 18.234 1.00 76.12 87 ASP A N 1
ATOM 664 C CA . ASP A 1 87 ? -23.111 -0.813 17.229 1.00 76.12 87 ASP A CA 1
ATOM 665 C C . ASP A 1 87 ? -21.619 -1.153 17.166 1.00 76.12 87 ASP A C 1
ATOM 667 O O . ASP A 1 87 ? -20.811 -0.415 16.588 1.00 76.12 87 ASP A O 1
ATOM 671 N N . ASP A 1 88 ? -21.273 -2.293 17.766 1.00 81.19 88 ASP A N 1
ATOM 672 C CA . ASP A 1 88 ? -19.924 -2.864 17.756 1.00 81.19 88 ASP A CA 1
ATOM 673 C C . ASP A 1 88 ? -19.390 -3.036 16.321 1.00 81.19 88 ASP A C 1
ATOM 675 O O . ASP A 1 88 ? -18.181 -2.984 16.095 1.00 81.19 88 ASP A O 1
ATOM 679 N N . ARG A 1 89 ? -20.274 -3.190 15.323 1.00 84.75 89 ARG A N 1
ATOM 680 C CA . ARG A 1 89 ? -19.889 -3.332 13.914 1.00 84.75 89 ARG A CA 1
ATOM 681 C C . ARG A 1 89 ? -19.242 -2.066 13.362 1.00 84.75 89 ARG A C 1
ATOM 683 O O . ARG A 1 89 ? -18.311 -2.167 12.566 1.00 84.75 89 ARG A O 1
ATOM 690 N N . ILE A 1 90 ? -19.712 -0.888 13.776 1.00 86.06 90 ILE A N 1
ATOM 691 C CA . ILE A 1 90 ? -19.165 0.400 13.323 1.00 86.06 90 ILE A CA 1
ATOM 692 C C . ILE A 1 90 ? -17.773 0.613 13.924 1.00 86.06 90 ILE A C 1
ATOM 694 O O . ILE A 1 90 ? -16.855 0.997 13.203 1.00 86.06 90 ILE A O 1
ATOM 698 N N . ASP A 1 91 ? -17.591 0.299 15.209 1.00 85.19 91 ASP A N 1
ATOM 699 C CA . ASP A 1 91 ? -16.290 0.405 15.882 1.00 85.19 91 ASP A CA 1
ATOM 700 C C . ASP A 1 91 ? -15.256 -0.544 15.250 1.00 85.19 91 ASP A C 1
ATOM 702 O O . ASP A 1 91 ? -14.112 -0.151 14.995 1.00 85.19 91 ASP A O 1
ATOM 706 N N . VAL A 1 92 ? -15.665 -1.780 14.933 1.00 88.75 92 VAL A N 1
ATOM 707 C CA . VAL A 1 92 ? -14.819 -2.758 14.230 1.00 88.75 92 VAL A CA 1
ATOM 708 C C . VAL A 1 92 ? -14.455 -2.267 12.829 1.00 88.75 92 VAL A C 1
ATOM 710 O O . VAL A 1 92 ? -13.272 -2.259 12.481 1.00 88.75 92 VAL A O 1
ATOM 713 N N . ALA A 1 93 ? -15.436 -1.812 12.046 1.00 90.69 93 ALA A N 1
ATOM 714 C CA . ALA A 1 93 ? -15.206 -1.326 10.688 1.00 90.69 93 ALA A CA 1
ATOM 715 C C . ALA A 1 93 ? -14.314 -0.076 10.667 1.00 90.69 93 ALA A C 1
ATOM 717 O O . ALA A 1 93 ? -13.429 0.033 9.824 1.00 90.69 93 ALA A O 1
ATOM 718 N N . ALA A 1 94 ? -14.476 0.844 11.622 1.00 90.75 94 ALA A N 1
ATOM 719 C CA . ALA A 1 94 ? -13.614 2.017 11.750 1.00 90.75 94 ALA A CA 1
ATOM 720 C C . ALA A 1 94 ? -12.162 1.631 12.090 1.00 90.75 94 ALA A C 1
ATOM 722 O O . ALA A 1 94 ? -11.220 2.194 11.526 1.00 90.75 94 ALA A O 1
ATOM 723 N N . GLY A 1 95 ? -11.963 0.638 12.966 1.00 92.19 95 GLY A N 1
ATOM 724 C CA . GLY A 1 95 ? -10.634 0.100 13.267 1.00 92.19 95 GLY A CA 1
ATOM 725 C C . GLY A 1 95 ? -9.982 -0.558 12.047 1.00 92.19 95 GLY A C 1
ATOM 726 O O . GLY A 1 95 ? -8.818 -0.293 11.741 1.00 92.19 95 GLY A O 1
ATOM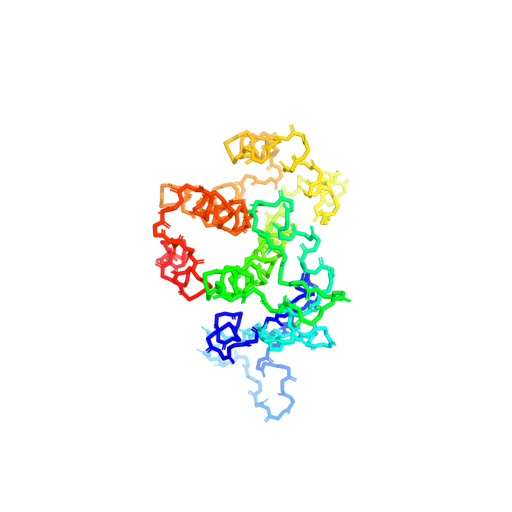 727 N N . GLN A 1 96 ? -10.742 -1.365 11.306 1.00 93.75 96 GLN A N 1
ATOM 728 C CA . GLN A 1 96 ? -10.282 -1.964 10.051 1.00 93.75 96 GLN A CA 1
ATOM 729 C C . GLN A 1 96 ? -10.001 -0.903 8.981 1.00 93.75 96 GLN A C 1
ATOM 731 O O . GLN A 1 96 ? -9.026 -1.027 8.245 1.00 93.75 96 GLN A O 1
ATOM 736 N N . PHE A 1 97 ? -10.777 0.181 8.938 1.00 94.81 97 PHE A N 1
ATOM 737 C CA . PHE A 1 97 ? -10.556 1.280 8.003 1.00 94.81 97 PHE A CA 1
ATOM 738 C C . PHE A 1 97 ? -9.220 1.973 8.261 1.00 94.81 97 PHE A C 1
ATOM 740 O O . PHE A 1 97 ? -8.480 2.233 7.317 1.00 94.81 97 PHE A O 1
ATOM 747 N N . ALA A 1 98 ? -8.846 2.183 9.525 1.00 95.38 98 ALA A N 1
ATOM 748 C CA . ALA A 1 98 ? -7.527 2.714 9.865 1.00 95.38 98 ALA A CA 1
ATOM 749 C C . ALA A 1 98 ? -6.380 1.803 9.375 1.00 95.38 98 ALA A C 1
ATOM 751 O O . ALA A 1 98 ? -5.364 2.298 8.887 1.00 95.38 98 ALA A O 1
ATOM 752 N N . MET A 1 99 ? -6.545 0.476 9.444 1.00 96.62 99 MET A N 1
ATOM 753 C CA . MET A 1 99 ? -5.584 -0.470 8.856 1.00 96.62 99 MET A CA 1
ATOM 754 C C . MET A 1 99 ? -5.586 -0.418 7.322 1.00 96.62 99 MET A C 1
ATOM 756 O O . MET A 1 99 ? -4.530 -0.517 6.699 1.00 96.62 99 MET A O 1
ATOM 760 N N . ALA A 1 100 ? -6.756 -0.244 6.708 1.00 96.31 100 ALA A N 1
ATOM 761 C CA . ALA A 1 100 ? -6.905 -0.104 5.264 1.00 96.31 100 ALA A CA 1
ATOM 762 C C . ALA A 1 100 ? -6.213 1.160 4.732 1.00 96.31 100 ALA A C 1
ATOM 764 O O . ALA A 1 100 ? -5.644 1.130 3.642 1.00 96.31 100 ALA A O 1
ATOM 765 N N . GLU A 1 101 ? -6.204 2.258 5.497 1.00 96.25 101 GLU A N 1
ATOM 766 C CA . GLU A 1 101 ? -5.441 3.461 5.143 1.00 96.25 101 GLU A CA 1
ATOM 767 C C . GLU A 1 101 ? -3.932 3.191 5.110 1.00 96.25 101 GLU A C 1
ATOM 769 O O . GLU A 1 101 ? -3.257 3.623 4.175 1.00 96.25 101 GLU A O 1
ATOM 774 N N . ASP A 1 102 ? -3.409 2.426 6.075 1.00 97.38 102 ASP A N 1
ATOM 775 C CA . ASP A 1 102 ? -2.008 1.996 6.063 1.00 97.38 102 ASP A CA 1
ATOM 776 C C . ASP A 1 102 ? -1.691 1.128 4.834 1.00 97.38 102 ASP A C 1
ATOM 778 O O . ASP A 1 102 ? -0.652 1.313 4.200 1.00 97.38 102 ASP A O 1
ATOM 782 N N . LEU A 1 103 ? -2.573 0.188 4.474 1.00 97.31 103 LEU A N 1
ATOM 783 C CA . LEU A 1 103 ? -2.385 -0.661 3.290 1.00 97.31 103 LEU A CA 1
ATOM 784 C C . LEU A 1 103 ? -2.437 0.140 1.985 1.00 97.31 103 LEU A C 1
ATOM 786 O O . LEU A 1 103 ? -1.590 -0.059 1.115 1.00 97.31 103 LEU A O 1
ATOM 790 N N . ASN A 1 104 ? -3.369 1.086 1.873 1.00 96.44 104 ASN A N 1
ATOM 791 C CA . ASN A 1 104 ? -3.451 1.985 0.725 1.00 96.44 104 ASN A CA 1
ATOM 792 C C . ASN A 1 104 ? -2.173 2.818 0.571 1.00 96.44 104 ASN A C 1
ATOM 794 O O . ASN A 1 104 ? -1.589 2.857 -0.514 1.00 96.44 104 ASN A O 1
ATOM 798 N N . ALA A 1 105 ? -1.688 3.411 1.662 1.00 96.06 105 ALA A N 1
ATOM 799 C CA . ALA A 1 105 ? -0.425 4.140 1.665 1.00 96.06 105 ALA A CA 1
ATOM 800 C C . ALA A 1 105 ? 0.763 3.231 1.295 1.00 96.06 105 ALA A C 1
ATOM 802 O O . ALA A 1 105 ? 1.624 3.616 0.502 1.00 96.06 105 ALA A O 1
ATOM 803 N N . LEU A 1 106 ? 0.785 1.990 1.795 1.00 95.94 106 LEU A N 1
ATOM 804 C CA . LEU A 1 106 ? 1.790 0.994 1.424 1.00 95.94 106 LEU A CA 1
ATOM 805 C C . LEU A 1 106 ? 1.752 0.655 -0.077 1.00 95.94 106 LEU A C 1
ATOM 807 O O . LEU A 1 106 ? 2.812 0.447 -0.665 1.00 95.94 106 LEU A O 1
ATOM 811 N N . GLY A 1 107 ? 0.575 0.652 -0.707 1.00 95.81 107 GLY A N 1
ATOM 812 C CA . GLY A 1 107 ? 0.423 0.492 -2.157 1.00 95.81 107 GLY A CA 1
ATOM 813 C C . GLY A 1 107 ? 1.128 1.593 -2.954 1.00 95.81 107 GLY A C 1
ATOM 814 O O . GLY A 1 107 ? 1.865 1.303 -3.896 1.00 95.81 107 GLY A O 1
ATOM 815 N N . PHE A 1 108 ? 1.004 2.854 -2.533 1.00 95.56 108 PHE A N 1
ATOM 816 C CA . PHE A 1 108 ? 1.734 3.962 -3.164 1.00 95.56 108 PHE A CA 1
ATOM 817 C C . PHE A 1 108 ? 3.244 3.899 -2.913 1.00 95.56 108 PHE A C 1
ATOM 819 O O . PHE A 1 108 ? 4.033 4.200 -3.811 1.00 95.56 108 PHE A O 1
ATOM 826 N N . VAL A 1 109 ? 3.672 3.440 -1.733 1.00 94.06 109 VAL A N 1
ATOM 827 C CA . VAL A 1 109 ? 5.095 3.162 -1.482 1.00 94.06 109 VAL A CA 1
ATOM 828 C C . VAL A 1 109 ? 5.610 2.068 -2.412 1.00 94.06 109 VAL A C 1
ATOM 830 O O . VAL A 1 109 ? 6.696 2.209 -2.970 1.00 94.06 109 VAL A O 1
ATOM 833 N N . TYR A 1 110 ? 4.839 0.997 -2.598 1.00 93.31 110 TYR A N 1
ATOM 834 C CA . TYR A 1 110 ? 5.176 -0.102 -3.495 1.00 93.31 110 TYR A CA 1
ATOM 835 C C . TYR A 1 110 ? 5.324 0.381 -4.946 1.00 93.31 110 TYR A C 1
ATOM 837 O O . TYR A 1 110 ? 6.337 0.077 -5.578 1.00 93.31 110 TYR A O 1
ATOM 845 N N . LEU A 1 111 ? 4.391 1.209 -5.438 1.00 94.38 111 LEU A N 1
ATOM 846 C CA . LEU A 1 111 ? 4.491 1.868 -6.747 1.00 94.38 111 LEU A CA 1
ATOM 847 C C . LEU A 1 111 ? 5.765 2.696 -6.873 1.00 94.38 111 LEU A C 1
ATOM 849 O O . LEU A 1 111 ? 6.585 2.464 -7.760 1.00 94.38 111 LEU A O 1
ATOM 853 N N . GLY A 1 112 ? 5.947 3.653 -5.963 1.00 91.69 112 GLY A N 1
ATOM 854 C CA . GLY A 1 112 ? 7.083 4.561 -6.002 1.00 91.69 112 GLY A CA 1
ATOM 855 C C . GLY A 1 112 ? 8.421 3.835 -5.868 1.00 91.69 112 GLY A C 1
ATOM 856 O O . GLY A 1 112 ? 9.406 4.284 -6.444 1.00 91.69 112 GLY A O 1
ATOM 857 N N . LEU A 1 113 ? 8.470 2.710 -5.148 1.00 90.19 113 LEU A N 1
ATOM 858 C CA . LEU A 1 113 ? 9.663 1.878 -5.064 1.00 90.19 113 LEU A CA 1
ATOM 859 C C . LEU A 1 113 ? 9.920 1.160 -6.391 1.00 90.19 113 LEU A C 1
ATOM 861 O O . LEU A 1 113 ? 10.974 1.372 -6.983 1.00 90.19 113 LEU A O 1
ATOM 865 N N . LEU A 1 114 ? 8.993 0.332 -6.878 1.00 92.81 114 LEU A N 1
ATOM 866 C CA . LEU A 1 114 ? 9.247 -0.501 -8.058 1.00 92.81 114 LEU A CA 1
ATOM 867 C C . LEU A 1 114 ? 9.466 0.328 -9.322 1.00 92.81 114 LEU A C 1
ATOM 869 O O . LEU A 1 114 ? 10.482 0.161 -9.990 1.00 92.81 114 LEU A O 1
ATOM 873 N N . PHE A 1 115 ? 8.568 1.270 -9.606 1.00 94.50 115 PHE A N 1
ATOM 874 C CA . PHE A 1 115 ? 8.590 2.041 -10.850 1.00 94.50 115 PHE A CA 1
ATOM 875 C C . PHE A 1 115 ? 9.712 3.076 -10.912 1.00 94.50 115 PHE A C 1
ATOM 877 O O . PHE A 1 115 ? 10.077 3.508 -12.002 1.00 94.50 115 PHE A O 1
ATOM 884 N N . ALA A 1 116 ? 10.276 3.477 -9.769 1.00 90.94 116 ALA A N 1
ATOM 885 C CA . ALA A 1 116 ? 11.462 4.328 -9.754 1.00 90.94 116 ALA A CA 1
ATOM 886 C C . ALA A 1 116 ? 12.763 3.514 -9.764 1.00 90.94 116 ALA A C 1
ATOM 888 O O . ALA A 1 116 ? 13.733 3.923 -10.394 1.00 90.94 116 ALA A O 1
ATOM 889 N N . THR A 1 117 ? 12.816 2.389 -9.041 1.00 88.56 117 THR A N 1
ATOM 890 C CA . THR A 1 117 ? 14.074 1.639 -8.853 1.00 88.56 117 THR A CA 1
ATOM 891 C C . THR A 1 117 ? 14.375 0.647 -9.966 1.00 88.56 117 THR A C 1
ATOM 893 O O . THR A 1 117 ? 15.549 0.407 -10.234 1.00 88.56 117 THR A O 1
ATOM 896 N N . LEU A 1 118 ? 13.346 0.094 -10.609 1.00 91.94 118 LEU A N 1
ATOM 897 C CA . LEU A 1 118 ? 13.477 -0.856 -11.718 1.00 91.94 118 LEU A CA 1
ATOM 898 C C . LEU A 1 118 ? 13.179 -0.207 -13.079 1.00 91.94 118 LEU A C 1
ATOM 900 O O . LEU A 1 118 ? 13.045 -0.900 -14.081 1.00 91.94 118 LEU A O 1
ATOM 904 N N . ALA A 1 119 ? 13.068 1.122 -13.123 1.00 92.81 119 ALA A N 1
ATOM 905 C CA . ALA A 1 119 ? 13.000 1.849 -14.379 1.00 92.81 119 ALA A CA 1
ATOM 906 C C . ALA A 1 119 ? 14.280 1.648 -15.201 1.00 92.81 119 ALA A C 1
ATOM 908 O O . ALA A 1 119 ? 15.387 1.817 -14.682 1.00 92.81 119 ALA A O 1
ATOM 909 N N . ASN A 1 120 ? 14.123 1.381 -16.496 1.00 93.62 120 ASN A N 1
ATOM 910 C CA . ASN A 1 120 ? 15.225 1.174 -17.430 1.00 93.62 120 ASN A CA 1
ATOM 911 C C . ASN A 1 120 ? 15.212 2.226 -18.558 1.00 93.62 120 ASN A C 1
ATOM 913 O O . ASN A 1 120 ? 14.795 1.951 -19.685 1.00 93.62 120 ASN A O 1
ATOM 917 N N . PRO A 1 121 ? 15.618 3.479 -18.275 1.00 92.19 121 PRO A N 1
ATOM 918 C CA . PRO A 1 121 ? 15.612 4.532 -19.279 1.00 92.19 121 PRO A CA 1
ATOM 919 C C . PRO A 1 121 ? 16.686 4.286 -20.343 1.00 92.19 121 PRO A C 1
ATOM 921 O O . PRO A 1 121 ? 17.840 3.999 -20.029 1.00 92.19 121 PRO A O 1
ATOM 924 N N . ALA A 1 122 ? 16.347 4.523 -21.614 1.00 90.50 122 ALA A N 1
ATOM 925 C CA . ALA A 1 122 ? 17.265 4.321 -22.742 1.00 90.50 122 ALA A CA 1
ATOM 926 C C . ALA A 1 122 ? 18.595 5.097 -22.617 1.00 90.50 122 ALA A C 1
ATOM 928 O O . ALA A 1 122 ? 19.619 4.689 -23.166 1.00 90.50 122 ALA A O 1
ATOM 929 N N . THR A 1 123 ? 18.592 6.236 -21.913 1.00 91.31 123 THR A N 1
ATOM 930 C CA . THR A 1 123 ? 19.798 7.011 -21.583 1.00 91.31 123 THR A CA 1
ATOM 931 C C . THR A 1 123 ? 19.669 7.647 -20.198 1.00 91.31 123 THR A C 1
ATOM 933 O O . THR A 1 123 ? 18.561 7.884 -19.727 1.00 91.31 123 THR A O 1
ATOM 936 N N . LEU A 1 124 ? 20.792 8.035 -19.581 1.00 86.12 124 LEU A N 1
ATOM 937 C CA . LEU A 1 124 ? 20.809 8.737 -18.283 1.00 86.12 124 LEU A CA 1
ATOM 938 C C . LEU A 1 124 ? 20.074 10.090 -18.282 1.00 86.12 124 LEU A C 1
ATOM 940 O O . LEU A 1 124 ? 19.775 10.624 -17.219 1.00 86.12 124 LEU A O 1
ATOM 944 N N . SER A 1 125 ? 19.837 10.671 -19.459 1.00 89.12 125 SER A N 1
ATOM 945 C CA . SER A 1 125 ? 19.138 11.948 -19.638 1.00 89.12 125 SER A CA 1
ATOM 946 C C . SER A 1 125 ? 17.735 11.789 -20.219 1.00 89.12 125 SER A C 1
ATOM 948 O O . SER A 1 125 ? 17.095 12.797 -20.515 1.00 89.12 125 SER A O 1
ATOM 950 N N . ALA A 1 126 ? 17.280 10.555 -20.459 1.00 89.56 126 ALA A N 1
ATOM 951 C CA . ALA A 1 126 ? 15.934 10.329 -20.958 1.00 89.56 126 ALA A CA 1
ATOM 952 C C . ALA A 1 126 ? 14.922 10.836 -19.917 1.00 89.56 126 ALA A C 1
ATOM 954 O O . ALA A 1 126 ? 15.130 10.634 -18.716 1.00 89.56 126 ALA A O 1
ATOM 955 N N . PRO A 1 127 ? 13.853 11.526 -20.348 1.00 87.44 127 PRO A N 1
ATOM 956 C CA . PRO A 1 127 ? 12.802 11.930 -19.432 1.00 87.44 127 PRO A CA 1
ATOM 957 C C . PRO A 1 127 ? 12.153 10.681 -18.832 1.00 87.44 127 PRO A C 1
ATOM 959 O O . PRO A 1 127 ? 11.816 9.744 -19.549 1.00 87.44 127 PRO A O 1
ATOM 962 N N . MET A 1 128 ? 11.986 10.693 -17.515 1.00 89.06 128 MET A N 1
ATOM 963 C CA . MET A 1 128 ? 11.248 9.676 -16.775 1.00 89.06 128 MET A CA 1
ATOM 964 C C . MET A 1 128 ? 9.812 10.162 -16.568 1.00 89.06 128 MET A C 1
ATOM 966 O O . MET A 1 128 ? 9.637 11.336 -16.210 1.00 89.06 128 MET A O 1
ATOM 970 N N . PRO A 1 129 ? 8.792 9.302 -16.727 1.00 91.38 129 PRO A N 1
ATOM 971 C CA . PRO A 1 129 ? 7.465 9.628 -16.236 1.00 91.38 129 PRO A CA 1
ATOM 972 C C . PRO A 1 129 ? 7.521 9.927 -14.725 1.00 91.38 129 PRO A C 1
ATOM 974 O O . PRO A 1 129 ? 8.339 9.333 -14.014 1.00 91.38 129 PRO A O 1
ATOM 977 N N . PRO A 1 130 ? 6.691 10.848 -14.206 1.00 90.19 130 PRO A N 1
ATOM 978 C CA . PRO A 1 130 ? 6.661 11.150 -12.779 1.00 90.19 130 PRO A CA 1
ATOM 979 C C . PRO A 1 130 ? 6.286 9.919 -11.944 1.00 90.19 130 PRO A C 1
ATOM 981 O O . PRO A 1 130 ? 5.288 9.259 -12.222 1.00 90.19 130 PRO A O 1
ATOM 984 N N . THR A 1 131 ? 7.071 9.632 -10.902 1.00 90.75 131 THR A N 1
ATOM 985 C CA . THR A 1 131 ? 6.853 8.490 -9.993 1.00 90.75 131 THR A CA 1
ATOM 986 C C . THR A 1 131 ? 6.665 8.921 -8.534 1.00 90.75 131 THR A C 1
ATOM 988 O O . THR A 1 131 ? 6.972 8.164 -7.607 1.00 90.75 131 THR A O 1
ATOM 991 N N . ASP A 1 132 ? 6.263 10.172 -8.311 1.00 89.81 132 ASP A N 1
ATOM 992 C CA . ASP A 1 132 ? 5.903 10.694 -6.996 1.00 89.81 132 ASP A CA 1
ATOM 993 C C . ASP A 1 132 ? 4.452 10.359 -6.614 1.00 89.81 132 ASP A C 1
ATOM 995 O O . ASP A 1 132 ? 3.631 10.002 -7.457 1.00 89.81 132 ASP A O 1
ATOM 999 N N . ASP A 1 133 ? 4.161 10.451 -5.317 1.00 88.31 133 ASP A N 1
ATOM 1000 C CA . ASP A 1 133 ? 2.901 10.009 -4.719 1.00 88.31 133 ASP A CA 1
ATOM 1001 C C . ASP A 1 133 ? 1.699 10.789 -5.289 1.00 88.31 133 ASP A C 1
ATOM 1003 O O . ASP A 1 133 ? 0.681 10.173 -5.602 1.00 88.31 133 ASP A O 1
ATOM 1007 N N . ASP A 1 134 ? 1.830 12.105 -5.512 1.00 92.12 134 ASP A N 1
ATOM 1008 C CA . ASP A 1 134 ? 0.756 12.945 -6.067 1.00 92.12 134 ASP A CA 1
ATOM 1009 C C . ASP A 1 134 ? 0.448 12.554 -7.519 1.00 92.12 134 ASP A C 1
ATOM 1011 O O . ASP A 1 134 ? -0.718 12.430 -7.913 1.00 92.12 134 ASP A O 1
ATOM 1015 N N . SER A 1 135 ? 1.496 12.322 -8.316 1.00 93.25 135 SER A N 1
ATOM 1016 C CA . SER A 1 135 ? 1.364 11.855 -9.697 1.00 93.25 135 SER A CA 1
ATOM 1017 C C . SER A 1 135 ? 0.674 10.493 -9.768 1.00 93.25 135 SER A C 1
ATOM 1019 O O . SER A 1 135 ? -0.272 10.332 -10.544 1.00 93.25 135 SER A O 1
ATOM 1021 N N . TRP A 1 136 ? 1.078 9.534 -8.927 1.00 94.50 136 TRP A N 1
ATOM 1022 C CA . TRP A 1 136 ? 0.440 8.217 -8.871 1.00 94.50 136 TRP A CA 1
ATOM 1023 C C . TRP A 1 136 ? -1.002 8.283 -8.392 1.00 94.50 136 TRP A C 1
ATOM 1025 O O . TRP A 1 136 ? -1.871 7.643 -8.986 1.00 94.50 136 TRP A O 1
ATOM 1035 N N . GLN A 1 137 ? -1.277 9.071 -7.352 1.00 93.19 137 GLN A N 1
ATOM 1036 C CA . GLN A 1 137 ? -2.624 9.223 -6.826 1.00 93.19 137 GLN A CA 1
ATOM 1037 C C . GLN A 1 137 ? -3.559 9.799 -7.886 1.00 93.19 137 GLN A C 1
ATOM 1039 O O . GLN A 1 137 ? -4.634 9.239 -8.095 1.00 93.19 137 GLN A O 1
ATOM 1044 N N . ARG A 1 138 ? -3.141 10.855 -8.591 1.00 95.12 138 ARG A N 1
ATOM 1045 C CA . ARG A 1 138 ? -3.917 11.452 -9.683 1.00 95.12 138 ARG A CA 1
ATOM 1046 C C . ARG A 1 138 ? -4.128 10.465 -10.826 1.00 95.12 138 ARG A C 1
ATOM 1048 O O . ARG A 1 138 ? -5.236 10.335 -11.339 1.00 95.12 138 ARG A O 1
ATOM 1055 N N . LEU A 1 139 ? -3.068 9.784 -11.251 1.00 95.19 139 LEU A N 1
ATOM 1056 C CA . LEU A 1 139 ? -3.128 8.869 -12.383 1.00 95.19 139 LEU A CA 1
ATOM 1057 C C . LEU A 1 139 ? -4.065 7.691 -12.095 1.00 95.19 139 LEU A C 1
ATOM 1059 O O . LEU A 1 139 ? -4.997 7.439 -12.855 1.00 95.19 139 LEU A O 1
ATOM 1063 N N . PHE A 1 140 ? -3.862 7.011 -10.969 1.00 96.25 140 PHE A N 1
ATOM 1064 C CA . PHE A 1 140 ? -4.679 5.864 -10.602 1.00 96.25 140 PHE A CA 1
ATOM 1065 C C . PHE A 1 140 ? -6.100 6.275 -10.202 1.00 96.25 140 PHE A C 1
ATOM 1067 O O . PHE A 1 140 ? -7.065 5.733 -10.732 1.00 96.25 140 PHE A O 1
ATOM 1074 N N . SER A 1 141 ? -6.249 7.250 -9.300 1.00 93.31 141 SER A N 1
ATOM 1075 C CA . SER A 1 141 ? -7.554 7.569 -8.700 1.00 93.31 141 SER A CA 1
ATOM 1076 C C . SER A 1 141 ? -8.431 8.430 -9.597 1.00 93.31 141 SER A C 1
ATOM 1078 O O . SER A 1 141 ? -9.630 8.179 -9.663 1.00 93.31 141 SER A O 1
ATOM 1080 N N . ASP A 1 142 ? -7.858 9.422 -10.284 1.00 94.06 142 ASP A N 1
ATOM 1081 C CA . ASP A 1 142 ? -8.648 10.413 -11.025 1.00 94.06 142 ASP A CA 1
ATOM 1082 C C . ASP A 1 142 ? -8.720 10.077 -12.516 1.00 94.06 142 ASP A C 1
ATOM 1084 O O . ASP A 1 142 ? -9.793 10.134 -13.112 1.00 94.06 142 ASP A O 1
ATOM 1088 N N . ILE A 1 143 ? -7.582 9.743 -13.136 1.00 96.69 143 ILE A N 1
ATOM 1089 C CA . ILE A 1 143 ? -7.509 9.514 -14.587 1.00 96.69 143 ILE A CA 1
ATOM 1090 C C . ILE A 1 143 ? -8.074 8.140 -14.944 1.00 96.69 143 ILE A C 1
ATOM 1092 O O . ILE A 1 143 ? -8.944 8.047 -15.808 1.00 96.69 143 ILE A O 1
ATOM 1096 N N . PHE A 1 144 ? -7.609 7.086 -14.271 1.00 96.88 144 PHE A N 1
ATOM 1097 C CA . PHE A 1 144 ? -8.094 5.724 -14.507 1.00 96.88 144 PHE A CA 1
ATOM 1098 C C . PHE A 1 144 ? -9.274 5.334 -13.626 1.00 96.88 144 PHE A C 1
ATOM 1100 O O . PHE A 1 144 ? -9.777 4.224 -13.754 1.00 96.88 144 PHE A O 1
ATOM 1107 N N . ASN A 1 145 ? -9.742 6.231 -12.752 1.00 96.19 145 ASN A N 1
ATOM 1108 C CA . ASN A 1 145 ? -10.873 5.970 -11.864 1.00 96.19 145 ASN A CA 1
ATOM 1109 C C . ASN A 1 145 ? -10.724 4.640 -11.099 1.00 96.19 145 ASN A C 1
ATOM 1111 O O . ASN A 1 145 ? -11.669 3.862 -10.976 1.00 96.19 145 ASN A O 1
ATOM 1115 N N . LYS A 1 146 ? -9.504 4.383 -10.613 1.00 96.12 146 LYS A N 1
ATOM 1116 C CA . LYS A 1 146 ? -9.106 3.193 -9.854 1.00 96.12 146 LYS A CA 1
ATOM 1117 C C . LYS A 1 146 ? -9.214 1.866 -10.621 1.00 96.12 146 LYS A C 1
ATOM 1119 O O . LYS A 1 146 ? -9.210 0.798 -10.012 1.00 96.12 146 LYS A O 1
ATOM 1124 N N . ASP A 1 147 ? -9.281 1.915 -11.948 1.00 97.38 147 ASP A N 1
ATOM 1125 C CA . ASP A 1 147 ? -9.255 0.732 -12.804 1.00 97.38 147 ASP A CA 1
ATOM 1126 C C . ASP A 1 147 ? -7.823 0.178 -12.907 1.00 97.38 147 ASP A C 1
ATOM 1128 O O . ASP A 1 147 ? -6.939 0.771 -13.532 1.00 97.38 147 ASP A O 1
ATOM 1132 N N . MET A 1 148 ? -7.596 -0.981 -12.281 1.00 96.31 148 MET A N 1
ATOM 1133 C CA . MET A 1 148 ? -6.303 -1.673 -12.302 1.00 96.31 148 MET A CA 1
ATOM 1134 C C . MET A 1 148 ? -5.899 -2.154 -13.701 1.00 96.31 148 MET A C 1
ATOM 1136 O O . MET A 1 148 ? -4.707 -2.193 -13.999 1.00 96.31 148 MET A O 1
ATOM 1140 N N . GLY A 1 149 ? -6.861 -2.511 -14.557 1.00 97.00 149 GLY A N 1
ATOM 1141 C CA . GLY A 1 149 ? -6.599 -2.952 -15.926 1.00 97.00 149 GLY A CA 1
ATOM 1142 C C . GLY A 1 149 ? -6.122 -1.792 -16.791 1.00 97.00 149 GLY A C 1
ATOM 1143 O O . GLY A 1 149 ? -5.052 -1.872 -17.388 1.00 97.00 149 GLY A O 1
ATOM 1144 N N . ALA A 1 150 ? -6.851 -0.673 -16.766 1.00 97.69 150 ALA A N 1
ATOM 1145 C CA . ALA A 1 150 ? -6.453 0.540 -17.480 1.00 97.69 150 ALA A CA 1
ATOM 1146 C C . ALA A 1 150 ? -5.105 1.089 -16.979 1.00 97.69 150 ALA A C 1
ATOM 1148 O O . ALA A 1 150 ? -4.278 1.541 -17.773 1.00 97.69 150 ALA A O 1
ATOM 1149 N N . PHE A 1 151 ? -4.860 1.013 -15.668 1.00 97.19 151 PHE A N 1
ATOM 1150 C CA . PHE A 1 151 ? -3.585 1.413 -15.079 1.00 97.19 151 PHE A CA 1
ATOM 1151 C C . PHE A 1 151 ? -2.423 0.515 -15.535 1.00 97.19 151 PHE A C 1
ATOM 1153 O O . PHE A 1 151 ? -1.379 1.026 -15.943 1.00 97.19 151 PHE A O 1
ATOM 1160 N N . ARG A 1 152 ? -2.610 -0.812 -15.542 1.00 97.25 152 ARG A N 1
ATOM 1161 C CA . ARG A 1 152 ? -1.623 -1.761 -16.079 1.00 97.25 152 ARG A CA 1
ATOM 1162 C C . ARG A 1 152 ? -1.351 -1.513 -17.564 1.00 97.25 152 ARG A C 1
ATOM 1164 O O . ARG A 1 152 ? -0.192 -1.522 -17.978 1.00 97.25 152 ARG A O 1
ATOM 1171 N N . ASP A 1 153 ? -2.394 -1.280 -18.357 1.00 97.69 153 ASP A N 1
ATOM 1172 C CA . ASP A 1 153 ? -2.264 -1.010 -19.790 1.00 97.69 153 ASP A CA 1
ATOM 1173 C C . ASP A 1 153 ? -1.451 0.262 -20.041 1.00 97.69 153 ASP A C 1
ATOM 1175 O O . ASP A 1 153 ? -0.578 0.275 -20.905 1.00 97.69 153 ASP A O 1
ATOM 1179 N N . TYR A 1 154 ? -1.665 1.318 -19.252 1.00 96.50 154 TYR A N 1
ATOM 1180 C CA . TYR A 1 154 ? -0.819 2.510 -19.299 1.00 96.50 154 TYR A CA 1
ATOM 1181 C C . TYR A 1 154 ? 0.649 2.183 -19.013 1.00 96.50 154 TYR A C 1
ATOM 1183 O O . TYR A 1 154 ? 1.508 2.536 -19.815 1.00 96.50 154 TYR A O 1
ATOM 1191 N N . CYS A 1 155 ? 0.939 1.457 -17.929 1.00 96.38 155 CYS A N 1
ATOM 1192 C CA . CYS A 1 155 ? 2.311 1.081 -17.585 1.00 96.38 155 CYS A CA 1
ATOM 1193 C C . CYS A 1 155 ? 2.985 0.214 -18.659 1.00 96.38 155 CYS A C 1
ATOM 1195 O O . CYS A 1 155 ? 4.182 0.347 -18.873 1.00 96.38 155 CYS A O 1
ATOM 1197 N N . THR A 1 156 ? 2.220 -0.636 -19.347 1.00 96.88 156 THR A N 1
ATOM 1198 C CA . THR A 1 156 ? 2.709 -1.499 -20.439 1.00 96.88 156 THR A CA 1
ATOM 1199 C C . THR A 1 156 ? 3.086 -0.705 -21.695 1.00 96.88 156 THR A C 1
ATOM 1201 O O . THR A 1 156 ? 3.865 -1.178 -22.511 1.00 96.88 156 THR A O 1
ATOM 1204 N N . ASN A 1 157 ? 2.529 0.495 -21.878 1.00 96.31 157 ASN A N 1
ATOM 1205 C CA . ASN A 1 157 ? 2.839 1.354 -23.024 1.00 96.31 157 ASN A CA 1
ATOM 1206 C C . ASN A 1 157 ? 4.056 2.268 -22.789 1.00 96.31 157 ASN A C 1
ATOM 1208 O O . ASN A 1 157 ? 4.404 3.054 -23.669 1.00 96.31 157 ASN A O 1
ATOM 1212 N N . GLU A 1 158 ? 4.680 2.193 -21.614 1.00 95.19 158 GLU A N 1
ATOM 1213 C CA . GLU A 1 158 ? 5.853 2.980 -21.250 1.00 95.19 158 GLU A CA 1
ATOM 1214 C C . GLU A 1 158 ? 7.081 2.061 -21.193 1.00 95.19 158 GLU A C 1
ATOM 1216 O O . GLU A 1 158 ? 7.349 1.457 -20.155 1.00 95.19 158 GLU A O 1
ATOM 1221 N N . ASP A 1 159 ? 7.857 2.001 -22.285 1.00 94.25 159 ASP A N 1
ATOM 1222 C CA . ASP A 1 159 ? 9.025 1.105 -22.456 1.00 94.25 159 ASP A CA 1
ATOM 1223 C C . ASP A 1 159 ? 10.002 1.124 -21.260 1.00 94.25 159 ASP A C 1
ATOM 1225 O O . ASP A 1 159 ? 10.681 0.151 -20.936 1.00 94.25 159 ASP A O 1
ATOM 1229 N N . VAL A 1 160 ? 10.091 2.261 -20.565 1.00 95.56 160 VAL A N 1
ATOM 1230 C CA . VAL A 1 160 ? 10.954 2.441 -19.392 1.00 95.56 160 VAL A CA 1
ATOM 1231 C C . VAL A 1 160 ? 10.579 1.541 -18.208 1.00 95.56 160 VAL A C 1
ATOM 1233 O O . VAL A 1 160 ? 11.385 1.366 -17.291 1.00 95.56 160 VAL A O 1
ATOM 1236 N N . TRP A 1 161 ? 9.375 0.975 -18.209 1.00 96.38 161 TRP A N 1
ATOM 1237 C CA . TRP A 1 161 ? 8.845 0.117 -17.155 1.00 96.38 161 TRP A CA 1
ATOM 1238 C C . TRP A 1 161 ? 8.643 -1.336 -17.583 1.00 96.38 161 TRP A C 1
ATOM 1240 O O . TRP A 1 161 ? 8.092 -2.097 -16.790 1.00 96.38 161 TRP A O 1
ATOM 1250 N N . ASP A 1 162 ? 9.140 -1.752 -18.752 1.00 95.44 162 ASP A N 1
ATOM 1251 C CA . ASP A 1 162 ? 9.031 -3.137 -19.239 1.00 95.44 162 ASP A CA 1
ATOM 1252 C C . ASP A 1 162 ? 9.439 -4.164 -18.166 1.00 95.44 162 ASP A C 1
ATOM 1254 O O . ASP A 1 162 ? 8.688 -5.087 -17.860 1.00 95.44 162 ASP A O 1
ATOM 1258 N N . GLU A 1 163 ? 10.579 -3.955 -17.495 1.00 94.56 163 GLU A N 1
ATOM 1259 C CA . GLU A 1 163 ? 11.060 -4.860 -16.437 1.00 94.56 163 GLU A CA 1
ATOM 1260 C C . GLU A 1 163 ? 10.141 -4.898 -15.203 1.00 94.56 163 GLU A C 1
ATOM 1262 O O . GLU A 1 163 ? 10.019 -5.932 -14.538 1.00 94.56 163 GLU A O 1
ATOM 1267 N N . VAL A 1 164 ? 9.488 -3.776 -14.883 1.00 95.62 164 VAL A N 1
ATOM 1268 C CA . VAL A 1 164 ? 8.516 -3.690 -13.783 1.00 95.62 164 VAL A CA 1
ATOM 1269 C C . VAL A 1 164 ? 7.256 -4.460 -14.155 1.00 95.62 164 VAL A C 1
ATOM 1271 O O . VAL A 1 164 ? 6.770 -5.259 -13.355 1.00 95.62 164 VAL A O 1
ATOM 1274 N N . VAL A 1 165 ? 6.736 -4.238 -15.363 1.00 96.94 165 VAL A N 1
ATOM 1275 C CA . VAL A 1 165 ? 5.531 -4.901 -15.873 1.00 96.94 165 VAL A CA 1
ATOM 1276 C C . VAL A 1 165 ? 5.757 -6.411 -15.942 1.00 96.94 165 VAL A C 1
ATOM 1278 O O . VAL A 1 165 ? 4.959 -7.161 -15.381 1.00 96.94 165 VAL A O 1
ATOM 1281 N N . ASP A 1 166 ? 6.895 -6.848 -16.487 1.00 95.56 166 ASP A N 1
ATOM 1282 C CA . ASP A 1 166 ? 7.301 -8.255 -16.539 1.00 95.56 166 ASP A CA 1
ATOM 1283 C C . ASP A 1 166 ? 7.372 -8.896 -15.148 1.00 95.56 166 ASP A C 1
ATOM 1285 O O . ASP A 1 166 ? 7.000 -10.058 -14.973 1.00 95.56 166 ASP A O 1
ATOM 1289 N N . LEU A 1 167 ? 7.866 -8.169 -14.138 1.00 95.06 167 LEU A N 1
ATOM 1290 C CA . LEU A 1 167 ? 7.896 -8.647 -12.754 1.00 95.06 167 LEU A CA 1
ATOM 1291 C C . LEU A 1 167 ? 6.481 -8.806 -12.183 1.00 95.06 167 LEU A C 1
ATOM 1293 O O . LEU A 1 167 ? 6.203 -9.809 -11.521 1.00 95.06 167 LEU A O 1
ATOM 1297 N N . LEU A 1 168 ? 5.609 -7.823 -12.408 1.00 96.31 168 LEU A N 1
ATOM 1298 C CA . LEU A 1 168 ? 4.251 -7.812 -11.864 1.00 96.31 168 LEU A CA 1
ATOM 1299 C C . LEU A 1 168 ? 3.317 -8.810 -12.568 1.00 96.31 168 LEU A C 1
ATOM 1301 O O . LEU A 1 168 ? 2.386 -9.312 -11.935 1.00 96.31 168 LEU A O 1
ATOM 1305 N N . ASP A 1 169 ? 3.599 -9.141 -13.829 1.00 96.25 169 ASP A N 1
ATOM 1306 C CA . ASP A 1 169 ? 2.866 -10.123 -14.636 1.00 96.25 169 ASP A CA 1
ATOM 1307 C C . ASP A 1 169 ? 3.162 -11.586 -14.266 1.00 96.25 169 ASP A C 1
ATOM 1309 O O . ASP A 1 169 ? 2.405 -12.488 -14.643 1.00 96.25 169 ASP A O 1
ATOM 1313 N N . ARG A 1 170 ? 4.234 -11.854 -13.508 1.00 94.56 170 ARG A N 1
ATOM 1314 C CA . ARG A 1 170 ? 4.571 -13.218 -13.062 1.00 94.56 170 ARG A CA 1
ATOM 1315 C C . ARG A 1 170 ? 3.437 -13.841 -12.249 1.00 94.56 170 ARG A C 1
ATOM 1317 O O . ARG A 1 170 ? 2.704 -13.146 -11.548 1.00 94.56 170 ARG A O 1
ATOM 1324 N N . GLU A 1 171 ? 3.355 -15.173 -12.305 1.00 92.62 171 GLU A N 1
ATOM 1325 C CA . GLU A 1 171 ? 2.327 -15.968 -11.612 1.00 92.62 171 GLU A CA 1
ATOM 1326 C C . GLU A 1 171 ? 0.910 -15.429 -11.875 1.00 92.62 171 GLU A C 1
ATOM 1328 O O . GLU A 1 171 ? 0.178 -15.090 -10.949 1.00 92.62 171 GLU A O 1
ATOM 1333 N N . GLU A 1 172 ? 0.552 -15.309 -13.158 1.00 92.88 172 GLU A N 1
ATOM 1334 C CA . GLU A 1 172 ? -0.776 -14.859 -13.605 1.00 92.88 172 GLU A CA 1
ATOM 1335 C C . GLU A 1 172 ? -1.144 -13.450 -13.093 1.00 92.88 172 GLU A C 1
ATOM 1337 O O . GLU A 1 172 ? -2.278 -13.188 -12.691 1.00 92.88 172 GLU A O 1
ATOM 1342 N N . GLY A 1 173 ? -0.180 -12.521 -13.104 1.00 94.75 173 GLY A N 1
ATOM 1343 C CA . GLY A 1 173 ? -0.406 -11.139 -12.673 1.00 94.75 173 GLY A CA 1
ATOM 1344 C C . GLY A 1 173 ? -0.425 -10.950 -11.157 1.00 94.75 173 GLY A C 1
ATOM 1345 O O . GLY A 1 173 ? -1.053 -10.013 -10.659 1.00 94.75 173 GLY A O 1
ATOM 1346 N N . ALA A 1 174 ? 0.250 -11.814 -10.392 1.00 94.88 174 ALA A N 1
ATOM 1347 C CA . ALA A 1 174 ? 0.244 -11.748 -8.934 1.00 94.88 174 ALA A CA 1
ATOM 1348 C C . ALA A 1 174 ? 0.742 -10.398 -8.384 1.00 94.88 174 ALA A C 1
ATOM 1350 O O . ALA A 1 174 ? 0.271 -9.952 -7.338 1.00 94.88 174 ALA A O 1
ATOM 1351 N N . GLY A 1 175 ? 1.676 -9.723 -9.056 1.00 95.44 175 GLY A N 1
ATOM 1352 C CA . GLY A 1 175 ? 2.128 -8.400 -8.619 1.00 95.44 175 GLY A CA 1
ATOM 1353 C C . GLY A 1 175 ? 1.044 -7.336 -8.767 1.00 95.44 175 GLY A C 1
ATOM 1354 O O . GLY A 1 175 ? 0.818 -6.554 -7.845 1.00 95.44 175 GLY A O 1
ATOM 1355 N N . TRP A 1 176 ? 0.319 -7.355 -9.886 1.00 96.94 176 TRP A N 1
ATOM 1356 C CA . TRP A 1 176 ? -0.818 -6.462 -10.115 1.00 96.94 176 TRP A CA 1
ATOM 1357 C C . TRP A 1 176 ? -1.969 -6.732 -9.151 1.00 96.94 176 TRP A C 1
ATOM 1359 O O . TRP A 1 176 ? -2.551 -5.787 -8.622 1.00 96.94 176 TRP A O 1
ATOM 1369 N N . ASN A 1 177 ? -2.251 -8.004 -8.866 1.00 95.44 177 ASN A N 1
ATOM 1370 C CA . ASN A 1 177 ? -3.270 -8.387 -7.891 1.00 95.44 177 ASN A CA 1
ATOM 1371 C C . ASN A 1 177 ? -2.920 -7.855 -6.498 1.00 95.44 177 ASN A C 1
ATOM 1373 O O . ASN A 1 177 ? -3.736 -7.155 -5.905 1.00 95.44 177 ASN A O 1
ATOM 1377 N N . LEU A 1 178 ? -1.687 -8.079 -6.022 1.00 95.75 178 LEU A N 1
ATOM 1378 C CA . LEU A 1 178 ? -1.215 -7.534 -4.743 1.00 95.75 178 LEU A CA 1
ATOM 1379 C C . LEU A 1 178 ? -1.314 -6.006 -4.705 1.00 95.75 178 LEU A C 1
ATOM 1381 O O . LEU A 1 178 ? -1.722 -5.431 -3.698 1.00 95.75 178 LEU A O 1
ATOM 1385 N N . LEU A 1 179 ? -0.930 -5.338 -5.792 1.00 96.19 179 LEU A N 1
ATOM 1386 C CA . LEU A 1 179 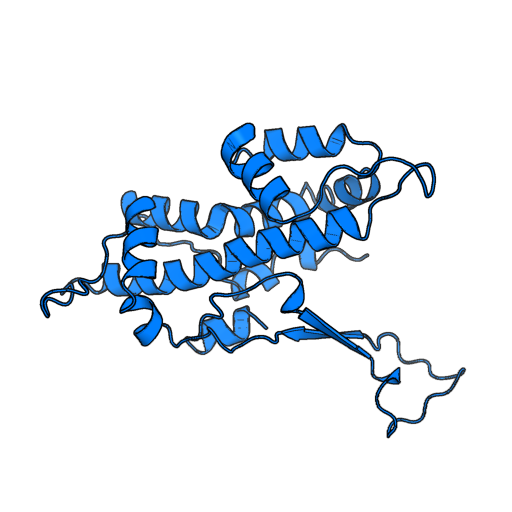? -1.030 -3.889 -5.875 1.00 96.19 179 LEU A CA 1
ATOM 1387 C C . LEU A 1 179 ? -2.491 -3.422 -5.772 1.00 96.19 179 LEU A C 1
ATOM 1389 O O . LEU A 1 179 ? -2.766 -2.460 -5.059 1.00 96.19 179 LEU A O 1
ATOM 1393 N N . GLY A 1 180 ? -3.420 -4.125 -6.421 1.00 95.81 180 GLY A N 1
ATOM 1394 C CA . GLY A 1 180 ? -4.856 -3.883 -6.296 1.00 95.81 180 GLY A CA 1
ATOM 1395 C C . GLY A 1 180 ? -5.374 -4.107 -4.873 1.00 95.81 180 GLY A C 1
ATOM 1396 O O . GLY A 1 180 ? -6.123 -3.269 -4.377 1.00 95.81 180 GLY A O 1
ATOM 1397 N N . GLU A 1 181 ? -4.937 -5.176 -4.191 1.00 95.19 181 GLU A N 1
ATOM 1398 C CA . GLU A 1 181 ? -5.253 -5.424 -2.771 1.00 95.19 181 GLU A CA 1
ATOM 1399 C C . GLU A 1 181 ? -4.858 -4.235 -1.887 1.00 95.19 181 GLU A C 1
ATOM 1401 O O . GLU A 1 181 ? -5.624 -3.812 -1.024 1.00 95.19 181 GLU A O 1
ATOM 1406 N N . LEU A 1 182 ? -3.669 -3.672 -2.118 1.00 96.62 182 LEU A N 1
ATOM 1407 C CA . LEU A 1 182 ? -3.160 -2.539 -1.352 1.00 96.62 182 LEU A CA 1
ATOM 1408 C C . LEU A 1 182 ? -3.899 -1.244 -1.706 1.00 96.62 182 LEU A C 1
ATOM 1410 O O . LEU A 1 182 ? -4.464 -0.594 -0.828 1.00 96.62 182 LEU A O 1
ATOM 1414 N N . LEU A 1 183 ? -3.921 -0.863 -2.987 1.00 96.44 183 LEU A N 1
ATOM 1415 C CA . LEU A 1 183 ? -4.481 0.416 -3.433 1.00 96.44 183 LEU A CA 1
ATOM 1416 C C . LEU A 1 183 ? -5.991 0.521 -3.205 1.00 96.44 183 LEU A C 1
ATOM 1418 O O . LEU A 1 183 ? -6.473 1.626 -2.969 1.00 96.44 183 LEU A O 1
ATOM 1422 N N . LEU A 1 184 ? -6.726 -0.590 -3.244 1.00 95.81 184 LEU A N 1
ATOM 1423 C CA . LEU A 1 184 ? -8.186 -0.609 -3.093 1.00 95.81 184 LEU A CA 1
ATOM 1424 C C . LEU A 1 184 ? -8.643 -1.074 -1.704 1.00 95.81 184 LEU A C 1
ATOM 1426 O O . LEU A 1 184 ? -9.823 -1.364 -1.508 1.00 95.81 184 LEU A O 1
ATOM 1430 N N . ALA A 1 185 ? -7.732 -1.162 -0.730 1.00 95.50 185 ALA A N 1
ATOM 1431 C CA . ALA A 1 185 ? -8.036 -1.690 0.599 1.00 95.50 185 ALA A CA 1
ATOM 1432 C C . ALA A 1 185 ? -9.203 -0.956 1.291 1.00 95.50 185 ALA A C 1
ATOM 1434 O O . ALA A 1 185 ? -10.015 -1.580 1.973 1.00 95.50 185 ALA A O 1
ATOM 1435 N N . ARG A 1 186 ? -9.303 0.371 1.118 1.00 94.81 186 ARG A N 1
ATOM 1436 C CA . ARG A 1 186 ? -10.359 1.198 1.733 1.00 94.81 186 ARG A CA 1
ATOM 1437 C C . ARG A 1 186 ? -11.698 1.010 1.032 1.00 94.81 186 ARG A C 1
ATOM 1439 O O . ARG A 1 186 ? -12.726 0.907 1.691 1.00 94.81 186 ARG A O 1
ATOM 1446 N N . GLU A 1 187 ? -11.659 0.981 -0.294 1.00 94.12 187 GLU A N 1
ATOM 1447 C CA . GLU A 1 187 ? -12.797 0.790 -1.183 1.00 94.12 187 GLU A CA 1
ATOM 1448 C C . GLU A 1 187 ? -13.476 -0.543 -0.884 1.00 94.12 187 GLU A C 1
ATOM 1450 O O . GLU A 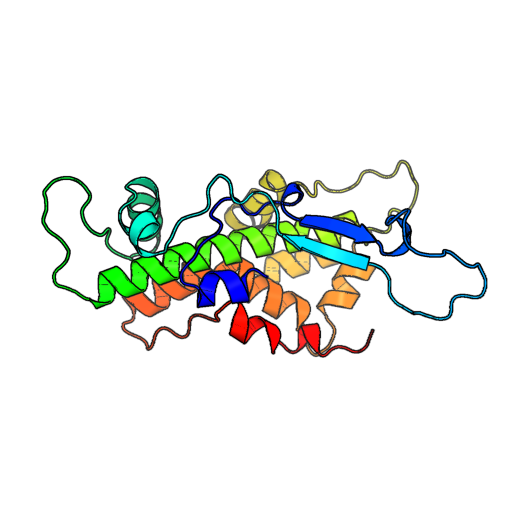1 187 ? -14.655 -0.556 -0.550 1.00 94.12 187 GLU A O 1
ATOM 1455 N N . ARG A 1 188 ? -12.706 -1.633 -0.870 1.00 93.38 188 ARG A N 1
ATOM 1456 C CA . ARG A 1 188 ? -13.218 -2.984 -0.609 1.00 93.38 188 ARG A CA 1
ATOM 1457 C C . ARG A 1 188 ? -13.808 -3.134 0.783 1.00 93.38 188 ARG A C 1
ATOM 1459 O O . ARG A 1 188 ? -14.825 -3.797 0.952 1.00 93.38 188 ARG A O 1
ATOM 1466 N N . LEU A 1 189 ? -13.189 -2.510 1.788 1.00 93.00 189 LEU A N 1
ATOM 1467 C CA . LEU A 1 189 ? -13.751 -2.505 3.136 1.00 93.00 189 LEU A CA 1
ATOM 1468 C C . LEU A 1 189 ? -15.081 -1.739 3.182 1.00 93.00 189 LEU A C 1
ATOM 1470 O O . LEU A 1 189 ? -16.023 -2.193 3.826 1.00 93.00 189 LEU A O 1
ATOM 1474 N N . GLY A 1 190 ? -15.153 -0.587 2.511 1.00 92.50 190 GLY A N 1
ATOM 1475 C CA . GLY A 1 190 ? -16.381 0.195 2.398 1.00 92.50 190 GLY A CA 1
ATOM 1476 C C . GLY A 1 190 ? -17.499 -0.586 1.711 1.00 92.50 190 GLY A C 1
ATOM 1477 O O . GLY A 1 190 ? -18.594 -0.685 2.259 1.00 92.50 190 GLY A O 1
ATOM 1478 N N . GLU A 1 191 ? -17.198 -1.200 0.566 1.00 92.19 191 GLU A N 1
ATOM 1479 C CA . GLU A 1 191 ? -18.114 -2.061 -0.192 1.00 92.19 191 GLU A CA 1
ATOM 1480 C C . GLU A 1 191 ? -18.635 -3.211 0.679 1.00 92.19 191 GLU A C 1
ATOM 1482 O O . GLU A 1 191 ? -19.843 -3.283 0.917 1.00 92.19 191 GLU A O 1
ATOM 1487 N N . ALA A 1 192 ? -17.738 -4.005 1.276 1.00 90.12 192 ALA A N 1
ATOM 1488 C CA . ALA A 1 192 ? -18.106 -5.116 2.155 1.00 90.12 192 ALA A CA 1
ATOM 1489 C C . ALA A 1 192 ? -18.975 -4.664 3.341 1.00 90.12 192 ALA A C 1
ATOM 1491 O O . ALA A 1 192 ? -19.953 -5.321 3.697 1.00 90.12 192 ALA A O 1
ATOM 1492 N N . PHE A 1 193 ? -18.665 -3.506 3.938 1.00 89.94 193 PHE A N 1
ATOM 1493 C CA . PHE A 1 193 ? -19.477 -2.948 5.015 1.00 89.94 193 PHE A CA 1
ATOM 1494 C C . PHE A 1 193 ? -20.881 -2.545 4.542 1.00 89.94 193 PHE A C 1
ATOM 1496 O O . PHE A 1 193 ? -21.852 -2.755 5.274 1.00 89.94 193 PHE A O 1
ATOM 1503 N N . THR A 1 194 ? -21.003 -1.942 3.355 1.00 88.69 194 THR A N 1
ATOM 1504 C CA . THR A 1 194 ? -22.291 -1.483 2.810 1.00 88.69 194 THR A CA 1
ATOM 1505 C C . TH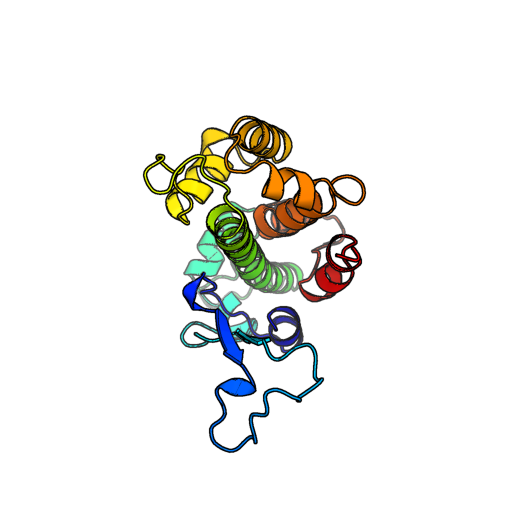R A 1 194 ? -23.174 -2.613 2.295 1.00 88.69 194 THR A C 1
ATOM 1507 O O . THR A 1 194 ? -24.396 -2.516 2.405 1.00 88.69 194 THR A O 1
ATOM 1510 N N . GLU A 1 195 ? -22.573 -3.680 1.775 1.00 88.31 195 GLU A N 1
ATOM 1511 C CA . GLU A 1 195 ? -23.279 -4.846 1.234 1.00 88.31 195 GLU A CA 1
ATOM 1512 C C . GLU A 1 195 ? -23.624 -5.885 2.315 1.00 88.31 195 GLU A C 1
ATOM 1514 O O . GLU A 1 195 ? -24.305 -6.868 2.032 1.00 88.31 195 GLU A O 1
ATOM 1519 N N . ASP A 1 196 ? -23.234 -5.624 3.572 1.00 80.06 196 ASP A N 1
ATOM 1520 C CA . ASP A 1 196 ? -23.414 -6.525 4.721 1.00 80.06 196 ASP A CA 1
ATOM 1521 C C . ASP A 1 196 ? -22.768 -7.903 4.493 1.00 80.06 196 ASP A C 1
ATOM 1523 O O . ASP A 1 196 ? -23.213 -8.926 5.019 1.00 80.06 196 ASP A O 1
ATOM 1527 N N . GLU A 1 197 ? -21.708 -7.925 3.684 1.00 77.88 197 GLU A N 1
ATOM 1528 C CA . GLU A 1 197 ? -20.906 -9.114 3.448 1.00 77.88 197 GLU A CA 1
ATOM 1529 C C . GLU A 1 197 ? -19.975 -9.367 4.638 1.00 77.88 197 GLU A C 1
ATOM 1531 O O . GLU A 1 197 ? -19.626 -8.460 5.406 1.00 77.88 197 GLU A O 1
ATOM 1536 N N . GLU A 1 198 ? -19.541 -10.622 4.807 1.00 68.50 198 GLU A N 1
ATOM 1537 C CA . GLU A 1 198 ? -18.425 -10.883 5.711 1.00 68.50 198 GLU A CA 1
ATOM 1538 C C . GLU A 1 198 ? -17.247 -10.023 5.259 1.00 68.50 198 GLU A C 1
ATOM 1540 O O . GLU A 1 198 ? -16.803 -10.133 4.118 1.00 68.50 198 GLU A O 1
ATOM 1545 N N . MET A 1 199 ? -16.750 -9.168 6.158 1.00 64.06 199 MET A N 1
ATOM 1546 C CA . MET A 1 199 ? -15.615 -8.292 5.892 1.00 64.06 199 MET A CA 1
ATOM 1547 C C . MET A 1 199 ? -14.365 -9.141 5.624 1.00 64.06 199 MET A C 1
ATOM 1549 O O . MET A 1 199 ? -13.555 -9.385 6.519 1.00 64.06 199 MET A O 1
ATOM 1553 N N . GLN A 1 200 ? -14.196 -9.587 4.378 1.00 58.00 200 GLN A N 1
ATOM 1554 C CA . GLN A 1 200 ? -12.980 -10.203 3.858 1.00 58.00 200 GLN A CA 1
ATOM 1555 C C . GLN A 1 200 ? -11.967 -9.099 3.558 1.00 58.00 200 GLN A C 1
ATOM 1557 O O . GLN A 1 200 ? -11.535 -8.876 2.432 1.00 58.00 200 GLN A O 1
ATOM 1562 N N . PHE A 1 201 ? -11.606 -8.356 4.600 1.00 62.94 201 PHE A N 1
ATOM 1563 C CA . PHE A 1 201 ? -10.484 -7.443 4.543 1.00 62.94 201 PHE A CA 1
ATOM 1564 C C . PHE A 1 201 ? -9.203 -8.278 4.520 1.00 62.94 201 PHE A C 1
ATOM 1566 O O . PHE A 1 201 ? -8.880 -8.933 5.512 1.00 62.94 201 PHE A O 1
ATOM 1573 N N . GLY A 1 202 ? -8.479 -8.259 3.397 1.00 71.00 202 GLY A N 1
ATOM 1574 C CA . GLY A 1 202 ? -7.144 -8.842 3.307 1.00 71.00 202 GLY A CA 1
ATOM 1575 C C . GLY A 1 202 ? -6.216 -8.111 4.268 1.00 71.00 202 GLY A C 1
ATOM 1576 O O . GLY A 1 202 ? -5.706 -7.035 3.958 1.00 71.00 202 GLY A O 1
ATOM 1577 N N . SER A 1 203 ? -6.022 -8.661 5.467 1.00 86.44 203 SER A N 1
ATOM 1578 C CA . SER A 1 203 ? -5.170 -8.017 6.457 1.00 86.44 203 SER A CA 1
ATOM 1579 C C . SER A 1 203 ? -3.731 -7.975 5.949 1.00 86.44 203 SER A C 1
ATOM 1581 O O . SER A 1 203 ? -3.301 -8.798 5.137 1.00 86.44 203 SER A O 1
ATOM 1583 N N . ALA A 1 204 ? -2.922 -7.066 6.497 1.00 91.38 204 ALA A N 1
ATOM 1584 C CA . ALA A 1 204 ? -1.492 -7.035 6.203 1.00 91.38 204 ALA A CA 1
ATOM 1585 C C . ALA A 1 204 ? -0.803 -8.395 6.439 1.00 91.38 204 ALA A C 1
ATOM 1587 O O . ALA A 1 204 ? 0.235 -8.665 5.838 1.00 91.38 204 ALA A O 1
ATOM 1588 N N . LYS A 1 205 ? -1.355 -9.239 7.323 1.00 91.75 205 LYS A N 1
ATOM 1589 C CA . LYS A 1 205 ? -0.883 -10.602 7.568 1.00 91.75 205 LYS A CA 1
ATOM 1590 C C . LYS A 1 205 ? -1.266 -11.550 6.437 1.00 91.75 205 LYS A C 1
ATOM 1592 O O . LYS A 1 205 ? -0.404 -12.297 5.986 1.00 91.75 205 LYS A O 1
ATOM 1597 N N . ASP A 1 206 ? -2.510 -11.505 5.973 1.00 89.81 206 ASP A N 1
ATOM 1598 C CA . ASP A 1 206 ? -2.989 -12.371 4.888 1.00 89.81 206 ASP A CA 1
ATOM 1599 C C . ASP A 1 206 ? -2.225 -12.087 3.592 1.00 89.81 206 ASP A C 1
ATOM 1601 O O . ASP A 1 206 ? -1.832 -13.008 2.876 1.00 89.81 206 ASP A O 1
ATOM 1605 N N . LEU A 1 207 ? -1.888 -10.816 3.352 1.00 92.00 207 LEU A N 1
ATOM 1606 C CA . LEU A 1 207 ? -1.059 -10.417 2.217 1.00 92.00 207 LEU A CA 1
ATOM 1607 C C . LEU A 1 207 ? 0.354 -11.012 2.252 1.00 92.00 207 LEU A C 1
ATOM 1609 O O . LEU A 1 207 ? 0.951 -11.173 1.194 1.00 92.00 207 LEU A O 1
ATOM 1613 N N . LEU A 1 208 ? 0.903 -11.403 3.410 1.00 91.25 208 LEU A N 1
ATOM 1614 C CA . LEU A 1 208 ? 2.209 -12.085 3.453 1.00 91.25 208 LEU A CA 1
ATOM 1615 C C . LEU A 1 208 ? 2.172 -13.460 2.778 1.00 91.25 208 LEU A C 1
ATOM 1617 O O . LEU A 1 208 ? 3.204 -13.945 2.317 1.00 91.25 208 LEU A O 1
ATOM 1621 N N . GLU A 1 209 ? 0.992 -14.071 2.688 1.00 90.94 209 GLU A N 1
ATOM 1622 C CA . GLU A 1 209 ? 0.782 -15.345 2.005 1.00 90.94 209 GLU A CA 1
ATOM 1623 C C . GLU A 1 209 ? 0.462 -15.181 0.512 1.00 90.94 209 GLU A C 1
ATOM 1625 O O . GLU A 1 209 ? 0.286 -16.190 -0.185 1.00 90.94 209 GLU A O 1
ATOM 1630 N N . HIS A 1 210 ? 0.417 -13.941 0.011 1.00 92.25 210 HIS A N 1
ATOM 1631 C CA . HIS A 1 210 ? 0.082 -13.629 -1.373 1.00 92.25 210 HIS A CA 1
ATOM 1632 C C . HIS A 1 210 ? 1.052 -14.319 -2.357 1.00 92.25 210 HIS A C 1
ATOM 1634 O O . HIS A 1 210 ? 2.267 -14.315 -2.118 1.00 92.25 210 HIS A O 1
ATOM 1640 N N . PRO A 1 211 ? 0.567 -14.877 -3.490 1.00 92.06 211 PRO A N 1
ATOM 1641 C CA . PRO A 1 211 ? 1.405 -15.568 -4.477 1.00 92.06 211 PRO A CA 1
ATOM 1642 C C . PRO A 1 211 ? 2.631 -14.772 -4.937 1.00 92.06 211 PRO A C 1
ATOM 1644 O O . PRO A 1 211 ? 3.698 -15.350 -5.122 1.00 92.06 211 PRO A O 1
ATOM 1647 N N . PHE A 1 212 ? 2.513 -13.444 -5.018 1.00 91.69 212 PHE A N 1
ATOM 1648 C CA . PHE A 1 212 ? 3.619 -12.544 -5.365 1.00 91.69 212 PHE A CA 1
ATOM 1649 C C . PHE A 1 212 ? 4.871 -12.748 -4.490 1.00 91.69 212 PHE A C 1
ATOM 1651 O O . PHE A 1 212 ? 5.988 -12.729 -4.996 1.00 91.69 212 PHE A O 1
ATOM 1658 N N . PHE A 1 213 ? 4.712 -13.006 -3.187 1.00 89.56 213 PHE A N 1
ATOM 1659 C CA . PHE A 1 213 ? 5.846 -13.230 -2.279 1.00 89.56 213 PHE A CA 1
ATOM 1660 C C . PHE A 1 213 ? 6.399 -14.659 -2.327 1.00 89.56 213 PHE A C 1
ATOM 1662 O O . PHE A 1 213 ? 7.455 -14.939 -1.759 1.00 89.56 213 PHE A O 1
ATOM 1669 N N . LYS A 1 214 ? 5.695 -15.573 -3.001 1.00 83.75 214 LYS A N 1
ATOM 1670 C CA . LYS A 1 214 ? 6.105 -16.968 -3.208 1.00 83.75 214 LYS A CA 1
ATOM 1671 C C . LYS A 1 214 ? 6.877 -17.150 -4.518 1.00 83.75 214 LYS A C 1
ATOM 1673 O O . LYS A 1 214 ? 7.463 -18.215 -4.728 1.00 83.75 214 LYS A O 1
ATOM 1678 N N . VAL A 1 215 ? 6.920 -16.113 -5.359 1.00 70.00 215 VAL A N 1
ATOM 1679 C CA . VAL A 1 215 ? 7.720 -16.066 -6.585 1.00 70.00 215 VAL A CA 1
ATOM 1680 C C . VAL A 1 215 ? 9.192 -16.247 -6.227 1.00 70.00 215 VAL A C 1
ATOM 1682 O O . VAL A 1 215 ? 9.773 -15.464 -5.475 1.00 70.00 215 VAL A O 1
ATOM 1685 N N . LYS A 1 216 ? 9.821 -17.282 -6.784 1.00 60.72 216 LYS A N 1
ATOM 1686 C CA . LYS A 1 216 ? 11.279 -17.411 -6.738 1.00 60.72 216 LYS A CA 1
ATOM 1687 C C . LYS A 1 216 ? 11.862 -16.467 -7.786 1.00 60.72 216 LYS A C 1
ATOM 1689 O O . LYS A 1 216 ? 11.622 -16.663 -8.975 1.00 60.72 216 LYS A O 1
ATOM 1694 N N . ILE A 1 217 ? 12.571 -15.438 -7.325 1.00 57.75 217 ILE A N 1
ATOM 1695 C CA . ILE A 1 217 ? 13.368 -14.533 -8.165 1.00 57.75 217 ILE A CA 1
ATOM 1696 C C . ILE A 1 217 ? 14.667 -15.233 -8.562 1.00 57.75 217 ILE A C 1
ATOM 1698 O O . ILE A 1 217 ? 15.271 -15.887 -7.678 1.00 57.75 217 ILE A O 1
#

Foldseek 3Di:
DLLVCVVVQKFQQDDALVQWDWDFPVPPPPDDDDPPDPDPDGTDIDGHNSPPMDGLVVQLLDPVLQVVLVVLVQHRQDNPDPDGDPDVLSSVLSSQLSQLSRLQNVLLSVQLCLQVVQFDDPDPPHDRDDSDSVSVCCVCCPVVVVDLVVVLVVLCVDPRCVVVSVLCPPPNRLNSVSSSLRNCLSNLSSVCSVVVHDRPRCGPVNSCVGVSVVDDD

Organism: Thalassiosira oceanica (NCBI:txid159749)

Radius of gyration: 19.71 Å; chains: 1; bounding box: 59×33×47 Å